Protein AF-A0A2N3DP82-F1 (afdb_monomer_lite)

Structure (mmCIF, N/CA/C/O backbone):
data_AF-A0A2N3DP82-F1
#
_entry.id   AF-A0A2N3DP82-F1
#
loop_
_atom_site.group_PDB
_atom_site.id
_atom_site.type_symbol
_atom_site.label_atom_id
_atom_site.label_alt_id
_atom_site.label_comp_id
_atom_site.label_asym_id
_atom_site.label_entity_id
_atom_site.label_seq_id
_atom_site.pdbx_PDB_in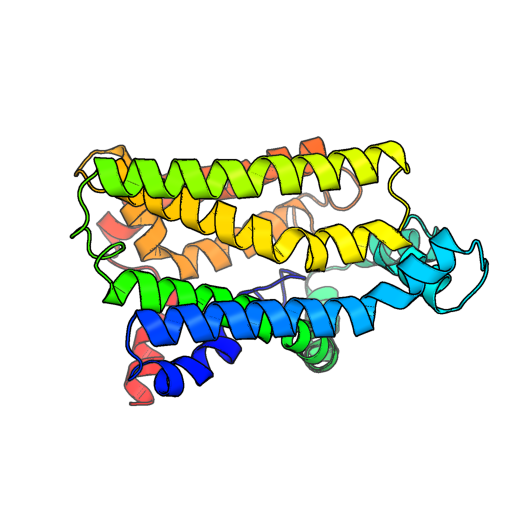s_code
_atom_site.Cartn_x
_atom_site.Cartn_y
_atom_site.Cartn_z
_atom_site.occupancy
_atom_site.B_iso_or_equiv
_atom_site.auth_seq_id
_atom_site.auth_comp_id
_atom_site.auth_asym_id
_atom_site.auth_atom_id
_atom_site.pdbx_PDB_model_num
ATOM 1 N N . ALA A 1 1 ? 9.040 -11.774 7.061 1.00 73.25 1 ALA A N 1
ATOM 2 C CA . ALA A 1 1 ? 8.485 -11.169 5.832 1.00 73.25 1 ALA A CA 1
ATOM 3 C C . ALA A 1 1 ? 9.582 -10.757 4.854 1.00 73.25 1 ALA A C 1
ATOM 5 O O . ALA A 1 1 ? 9.635 -11.351 3.791 1.00 73.25 1 ALA A O 1
ATOM 6 N N . THR A 1 2 ? 10.492 -9.847 5.220 1.00 78.00 2 THR A N 1
ATOM 7 C CA . THR A 1 2 ? 11.651 -9.375 4.423 1.00 78.00 2 THR A CA 1
ATOM 8 C C . THR A 1 2 ? 12.330 -10.397 3.501 1.00 78.00 2 THR A C 1
ATOM 10 O O . THR A 1 2 ? 12.577 -10.105 2.329 1.00 78.00 2 THR A O 1
ATOM 13 N N . LEU A 1 3 ? 12.643 -11.587 4.024 1.00 84.06 3 LEU A N 1
ATOM 14 C CA . LEU A 1 3 ? 13.358 -12.636 3.287 1.00 84.06 3 LEU A CA 1
ATOM 15 C C . LEU A 1 3 ? 12.465 -13.377 2.274 1.00 84.06 3 LEU A C 1
ATOM 17 O O . LEU A 1 3 ? 12.951 -13.914 1.286 1.00 84.06 3 LEU A O 1
ATOM 21 N N . LEU A 1 4 ? 11.149 -13.375 2.494 1.00 79.31 4 LEU A N 1
ATOM 22 C CA . LEU A 1 4 ? 10.174 -14.122 1.696 1.00 79.31 4 LEU A CA 1
ATOM 23 C C . LEU A 1 4 ? 9.454 -13.237 0.675 1.00 79.31 4 LEU A C 1
ATOM 25 O O . LEU A 1 4 ? 9.258 -13.664 -0.457 1.00 79.31 4 LEU A O 1
ATOM 29 N N . ALA A 1 5 ? 9.117 -11.997 1.028 1.00 75.75 5 ALA A N 1
ATOM 30 C CA . ALA A 1 5 ? 8.378 -11.071 0.175 1.00 75.75 5 ALA A CA 1
ATOM 31 C C . ALA A 1 5 ? 9.255 -9.885 -0.254 1.00 75.75 5 ALA A C 1
ATOM 33 O O . ALA A 1 5 ? 9.865 -9.214 0.584 1.00 75.75 5 ALA A O 1
ATOM 34 N N . SER A 1 6 ? 9.297 -9.613 -1.564 1.00 67.38 6 SER A N 1
ATOM 35 C CA . SER A 1 6 ? 10.084 -8.512 -2.138 1.00 67.38 6 SER A CA 1
ATOM 36 C C . SER A 1 6 ? 9.589 -7.143 -1.669 1.00 67.38 6 SER A C 1
ATOM 38 O O . SER A 1 6 ? 10.413 -6.306 -1.302 1.00 67.38 6 SER A O 1
ATOM 40 N N . ASN A 1 7 ? 8.266 -6.984 -1.563 1.00 68.38 7 ASN A N 1
ATOM 41 C CA . ASN A 1 7 ? 7.570 -5.722 -1.294 1.00 68.38 7 ASN A CA 1
ATOM 42 C C . ASN A 1 7 ? 7.022 -5.665 0.141 1.00 68.38 7 ASN A C 1
ATOM 44 O O . ASN A 1 7 ? 5.872 -5.304 0.369 1.00 68.38 7 ASN A O 1
ATOM 48 N N . ASP A 1 8 ? 7.825 -6.103 1.111 1.00 81.00 8 ASP A N 1
ATOM 49 C CA . ASP A 1 8 ? 7.411 -6.122 2.513 1.00 81.00 8 ASP A CA 1
ATOM 50 C C . ASP A 1 8 ? 7.184 -4.702 3.064 1.00 81.00 8 ASP A C 1
ATOM 52 O O . ASP A 1 8 ? 8.142 -3.974 3.334 1.00 81.00 8 ASP A O 1
ATOM 56 N N . VAL A 1 9 ? 5.919 -4.338 3.284 1.00 82.38 9 VAL A N 1
ATOM 57 C CA . VAL A 1 9 ? 5.517 -3.017 3.790 1.00 82.38 9 VAL A CA 1
ATOM 58 C C . VAL A 1 9 ? 5.763 -2.840 5.289 1.00 82.38 9 VAL A C 1
ATOM 60 O O . VAL A 1 9 ? 5.809 -1.704 5.757 1.00 82.38 9 VAL A O 1
ATOM 63 N N . LEU A 1 10 ? 5.982 -3.919 6.058 1.00 87.00 10 LEU A N 1
ATOM 64 C CA . LEU A 1 10 ? 6.188 -3.813 7.510 1.00 87.00 10 LEU A CA 1
ATOM 65 C C . LEU A 1 10 ? 7.390 -2.943 7.864 1.00 87.00 10 LEU A C 1
ATOM 67 O O . LEU A 1 10 ? 7.337 -2.204 8.840 1.00 87.00 10 LEU A O 1
ATOM 71 N N . ARG A 1 11 ? 8.462 -3.000 7.069 1.00 87.69 11 ARG A N 1
ATOM 72 C CA . ARG A 1 11 ? 9.644 -2.153 7.277 1.00 87.69 11 ARG A CA 1
ATOM 73 C C . ARG A 1 11 ? 9.325 -0.680 7.053 1.00 87.69 11 ARG A C 1
ATOM 75 O O . ARG A 1 11 ? 9.709 0.151 7.869 1.00 87.69 11 ARG A O 1
ATOM 82 N N . ALA A 1 12 ? 8.581 -0.371 5.994 1.00 87.75 12 ALA A N 1
ATOM 83 C CA . ALA A 1 12 ? 8.148 0.991 5.714 1.00 87.75 12 ALA A CA 1
ATOM 84 C C . ALA A 1 12 ? 7.254 1.529 6.842 1.00 87.75 12 ALA A C 1
ATOM 86 O O . ALA A 1 12 ? 7.463 2.641 7.322 1.00 87.75 12 ALA A O 1
ATOM 87 N N . TYR A 1 13 ? 6.320 0.708 7.331 1.00 89.44 13 TYR A N 1
ATOM 88 C CA . TYR A 1 13 ? 5.452 1.059 8.455 1.00 89.44 13 TYR A CA 1
ATOM 89 C C . TYR A 1 13 ? 6.201 1.172 9.779 1.00 89.44 13 TYR A C 1
ATOM 91 O O . TYR A 1 13 ? 5.862 2.038 10.574 1.00 89.44 13 TYR A O 1
ATOM 99 N N . ALA A 1 14 ? 7.215 0.342 10.026 1.00 88.81 14 ALA A N 1
ATOM 100 C CA . ALA A 1 14 ? 8.036 0.438 11.227 1.00 88.81 14 ALA A CA 1
ATOM 101 C C . ALA A 1 14 ? 8.828 1.752 11.250 1.00 88.81 14 ALA A C 1
ATOM 103 O O . ALA A 1 14 ? 8.804 2.450 12.258 1.00 88.81 14 ALA A O 1
ATOM 104 N N . ILE A 1 15 ? 9.460 2.123 10.130 1.00 88.88 15 ILE A N 1
ATOM 105 C CA . ILE A 1 15 ? 10.222 3.376 10.017 1.00 88.88 15 ILE A CA 1
ATOM 106 C C . ILE A 1 15 ? 9.285 4.585 10.117 1.00 88.88 15 ILE A C 1
ATOM 108 O O . ILE A 1 15 ? 9.537 5.489 10.908 1.00 88.88 15 ILE A O 1
ATOM 112 N N . ALA A 1 16 ? 8.170 4.582 9.381 1.00 89.75 16 ALA A N 1
ATOM 113 C CA . ALA A 1 16 ? 7.139 5.613 9.508 1.00 89.75 16 ALA A CA 1
ATOM 114 C C . ALA A 1 16 ? 6.581 5.677 10.948 1.00 89.75 16 ALA A C 1
ATOM 116 O O . ALA A 1 16 ? 6.357 6.751 11.501 1.00 89.75 16 ALA A O 1
ATOM 117 N N . GLY A 1 17 ? 6.446 4.516 11.592 1.00 87.88 17 GLY A N 1
ATOM 118 C CA . GLY A 1 17 ? 6.063 4.318 12.988 1.00 87.88 17 GLY A CA 1
ATOM 119 C C . GLY A 1 17 ? 6.888 5.127 13.992 1.00 87.88 17 GLY A C 1
ATOM 120 O O . GLY A 1 17 ? 6.348 5.603 14.990 1.00 87.88 17 GLY A O 1
ATOM 121 N N . LEU A 1 18 ? 8.174 5.346 13.712 1.00 90.88 18 LEU A N 1
ATOM 122 C CA . LEU A 1 18 ? 9.068 6.112 14.586 1.00 90.88 18 LEU A CA 1
ATOM 123 C C . LEU A 1 18 ? 8.696 7.600 14.660 1.00 90.88 18 LEU A C 1
ATOM 125 O O . LEU A 1 18 ? 9.022 8.258 15.643 1.00 90.88 18 LEU A O 1
ATOM 129 N N . ALA A 1 19 ? 7.981 8.131 13.664 1.00 91.06 19 ALA A N 1
ATOM 130 C CA . ALA A 1 19 ? 7.544 9.526 13.651 1.00 91.06 19 ALA A CA 1
ATOM 131 C C . ALA A 1 19 ? 6.217 9.759 14.399 1.00 91.06 19 ALA A C 1
ATOM 133 O O . ALA A 1 19 ? 5.841 10.907 14.637 1.00 91.06 19 ALA A O 1
ATOM 134 N N . LEU A 1 20 ? 5.495 8.703 14.798 1.00 91.56 20 LEU A N 1
ATOM 135 C CA . LEU A 1 20 ? 4.186 8.821 15.458 1.00 91.56 20 LEU A CA 1
ATOM 136 C C . LEU A 1 20 ? 4.213 9.675 16.736 1.00 91.56 20 LEU A C 1
ATOM 138 O O . LEU A 1 20 ? 3.284 10.468 16.899 1.00 91.56 20 LEU A O 1
ATOM 142 N N . PRO A 1 21 ? 5.227 9.587 17.625 1.00 93.69 21 PRO A N 1
ATOM 143 C CA . PRO A 1 21 ? 5.295 10.440 18.812 1.00 93.69 21 PRO A CA 1
ATOM 144 C C . PRO A 1 21 ? 5.285 11.938 18.483 1.00 93.69 21 PRO A C 1
ATOM 146 O O . PRO A 1 21 ? 4.636 12.712 19.182 1.00 93.69 21 PRO A O 1
ATOM 149 N N . LEU A 1 22 ? 5.915 12.338 17.372 1.00 94.75 22 LEU A N 1
ATOM 150 C CA . LEU A 1 22 ? 5.950 13.730 16.906 1.00 94.75 22 LEU A CA 1
ATOM 151 C C . LEU A 1 22 ? 4.570 14.212 16.433 1.00 94.75 22 LEU A C 1
ATOM 153 O O . LEU A 1 22 ? 4.233 15.388 16.544 1.00 94.75 22 LEU A O 1
ATOM 157 N N . LEU A 1 23 ? 3.749 13.292 15.923 1.00 95.88 23 LEU A N 1
ATOM 158 C CA . LEU A 1 23 ? 2.400 13.572 15.429 1.00 95.88 23 LEU A CA 1
ATOM 159 C C . LEU A 1 23 ? 1.331 13.436 16.524 1.00 95.88 23 LEU A C 1
ATOM 161 O O . LEU A 1 23 ? 0.237 13.993 16.408 1.00 95.88 23 LEU A O 1
ATOM 165 N N . ALA A 1 24 ? 1.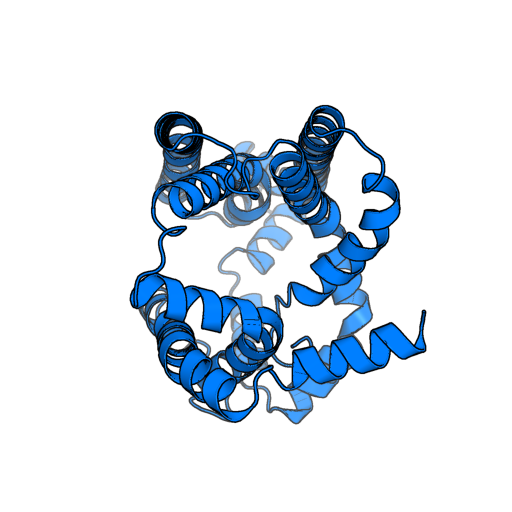623 12.704 17.600 1.00 94.25 24 ALA A N 1
ATOM 166 C CA . ALA A 1 24 ? 0.652 12.320 18.619 1.00 94.25 24 ALA A CA 1
ATOM 167 C C . ALA A 1 24 ? 0.025 13.515 19.353 1.00 94.25 24 ALA A C 1
ATOM 169 O O . ALA A 1 24 ? -1.133 13.421 19.761 1.00 94.25 24 ALA A O 1
ATOM 170 N N . GLY A 1 25 ? 0.725 14.647 19.475 1.00 95.62 25 GLY A N 1
ATOM 171 C CA . GLY A 1 25 ? 0.203 15.874 20.093 1.00 95.62 25 GLY A CA 1
ATOM 172 C C . GLY A 1 25 ? -0.711 16.713 19.190 1.00 95.62 25 GLY A C 1
ATOM 173 O O . GLY A 1 25 ? -1.466 17.550 19.677 1.00 95.62 25 GLY A O 1
ATOM 174 N N . LEU A 1 26 ? -0.701 16.482 17.874 1.00 97.69 26 LEU A N 1
ATOM 175 C CA . LEU A 1 26 ? -1.355 17.366 16.906 1.00 97.69 26 LEU A CA 1
ATOM 176 C C . LEU A 1 26 ? -2.885 17.236 16.906 1.00 97.69 26 LEU A C 1
ATOM 178 O O . LEU A 1 26 ? -3.442 16.160 17.136 1.00 97.69 26 LEU A O 1
ATOM 182 N N . SER A 1 27 ? -3.590 18.329 16.606 1.00 98.31 27 SER A N 1
ATOM 183 C CA . SER A 1 27 ? -5.049 18.311 16.435 1.00 98.31 27 SER A CA 1
ATOM 184 C C . SER A 1 27 ? -5.466 17.527 15.182 1.00 98.31 27 SER A C 1
ATOM 186 O O . SER A 1 27 ? -4.670 17.323 14.266 1.00 98.31 27 SER A O 1
ATOM 188 N N . ALA A 1 28 ? -6.738 17.122 15.094 1.00 97.81 28 ALA A N 1
ATOM 189 C CA . ALA A 1 28 ? -7.250 16.410 13.918 1.00 97.81 28 ALA A CA 1
ATOM 190 C C . ALA A 1 28 ? -7.037 17.193 12.606 1.00 97.81 28 ALA A C 1
ATOM 192 O O . ALA A 1 28 ? -6.645 16.612 11.598 1.00 97.81 28 ALA A O 1
ATOM 193 N N . ARG A 1 29 ? -7.240 18.520 12.625 1.00 97.94 29 ARG A N 1
ATOM 194 C CA . ARG A 1 29 ? -7.021 19.388 11.453 1.00 97.94 29 ARG A CA 1
ATOM 195 C C . ARG A 1 29 ? -5.542 19.475 11.080 1.00 97.94 29 ARG A C 1
ATOM 197 O O . ARG A 1 29 ? -5.218 19.392 9.902 1.00 97.94 29 ARG A O 1
ATOM 204 N N . ALA A 1 30 ? -4.661 19.595 12.075 1.00 98.25 30 ALA A N 1
ATOM 205 C CA . ALA A 1 30 ? -3.219 19.619 11.850 1.00 98.25 30 ALA A CA 1
ATOM 206 C C . ALA A 1 30 ? -2.722 18.298 11.242 1.00 98.25 30 ALA A C 1
ATOM 208 O O . ALA A 1 30 ? -1.941 18.319 10.301 1.00 98.25 30 ALA A O 1
ATOM 209 N N . LEU A 1 31 ? -3.232 17.153 11.704 1.00 98.50 31 LEU A N 1
ATOM 210 C CA . LEU A 1 31 ? -2.889 15.838 11.149 1.00 98.50 31 LEU A CA 1
ATOM 211 C C . LEU A 1 31 ? -3.337 15.666 9.693 1.00 98.50 31 LEU A C 1
ATOM 213 O O . LEU A 1 31 ? -2.592 15.114 8.889 1.00 98.50 31 LEU A O 1
ATOM 217 N N . VAL A 1 32 ? -4.517 16.180 9.332 1.00 98.19 32 VAL A N 1
ATOM 218 C CA . VAL A 1 32 ? -4.964 16.208 7.929 1.00 98.19 32 VAL A CA 1
ATOM 219 C C . VAL A 1 32 ? -4.063 17.116 7.088 1.00 98.19 32 VAL A C 1
ATOM 221 O O . VAL A 1 32 ? -3.675 16.728 5.991 1.00 98.19 32 VAL A O 1
ATOM 224 N N . ALA A 1 33 ? -3.678 18.290 7.597 1.00 98.31 33 ALA A N 1
ATOM 225 C CA . ALA A 1 33 ? -2.751 19.180 6.898 1.00 98.31 33 ALA A CA 1
ATOM 226 C C . ALA A 1 33 ? -1.369 18.532 6.697 1.00 98.31 33 ALA A C 1
ATOM 228 O O . ALA A 1 33 ? -0.815 18.607 5.604 1.00 98.31 33 ALA A O 1
ATOM 229 N N . VAL A 1 34 ? -0.849 17.831 7.712 1.00 98.31 34 VAL A N 1
ATOM 230 C CA . VAL A 1 34 ? 0.389 17.043 7.610 1.00 98.31 34 VAL A CA 1
ATOM 231 C C . VAL A 1 34 ? 0.252 15.944 6.559 1.00 98.31 34 VAL A C 1
ATOM 233 O O . VAL A 1 34 ? 1.145 15.791 5.732 1.00 98.31 34 VAL A O 1
ATOM 236 N N . ALA A 1 35 ? -0.868 15.216 6.538 1.00 98.38 35 ALA A N 1
ATOM 237 C CA . ALA A 1 35 ? -1.112 14.187 5.532 1.00 98.38 35 ALA A CA 1
ATOM 238 C C . ALA A 1 35 ? -1.105 14.753 4.104 1.00 98.38 35 ALA A C 1
ATOM 240 O O . ALA A 1 35 ? -0.466 14.183 3.224 1.00 98.38 35 ALA A O 1
ATOM 241 N N . LEU A 1 36 ? -1.760 15.898 3.883 1.00 98.31 36 LEU A N 1
ATOM 242 C CA . LEU A 1 36 ? -1.749 16.588 2.590 1.00 98.31 36 LEU A CA 1
ATOM 243 C C . LEU A 1 36 ? -0.346 17.081 2.219 1.00 98.31 36 LEU A C 1
ATOM 245 O O . LEU A 1 36 ? 0.080 16.889 1.087 1.00 98.31 36 LEU A O 1
ATOM 249 N N . GLY A 1 37 ? 0.394 17.660 3.168 1.00 98.38 37 GLY A N 1
ATOM 250 C CA . GLY A 1 37 ? 1.773 18.096 2.945 1.00 98.38 37 GLY A CA 1
ATOM 251 C C . GLY A 1 37 ? 2.694 16.938 2.559 1.00 98.38 37 GLY A C 1
ATOM 252 O O . GLY A 1 37 ? 3.429 17.034 1.581 1.00 98.38 37 GLY A O 1
ATOM 253 N N . LEU A 1 38 ? 2.610 15.814 3.271 1.00 98.00 38 LEU A N 1
ATOM 254 C CA . LEU A 1 38 ? 3.387 14.607 2.979 1.00 98.00 38 LEU A CA 1
ATOM 255 C C . LEU A 1 38 ? 2.998 13.961 1.646 1.00 98.00 38 LEU A C 1
ATOM 257 O O . LEU A 1 38 ? 3.871 13.471 0.934 1.00 98.00 38 LEU A O 1
ATOM 261 N N . LEU A 1 39 ? 1.713 13.991 1.283 1.00 98.25 39 LEU A N 1
ATOM 262 C CA . LEU A 1 39 ? 1.254 13.563 -0.036 1.00 98.25 39 LEU A CA 1
ATOM 263 C C . LEU A 1 39 ? 1.836 14.459 -1.139 1.00 98.25 39 LEU A C 1
ATOM 265 O O . LEU A 1 39 ? 2.324 13.947 -2.141 1.00 98.25 39 LEU A O 1
ATOM 269 N N . THR A 1 40 ? 1.861 15.779 -0.947 1.00 98.19 40 THR A N 1
ATOM 270 C CA . THR A 1 40 ? 2.512 16.709 -1.882 1.00 98.19 40 THR A CA 1
ATOM 271 C C . THR A 1 40 ? 4.011 16.440 -1.995 1.00 98.19 40 THR A C 1
ATOM 273 O O . THR A 1 40 ? 4.548 16.431 -3.099 1.00 98.19 40 THR A O 1
ATOM 276 N N . VAL A 1 41 ? 4.691 16.161 -0.879 1.00 97.62 41 VAL A N 1
ATOM 277 C CA . VAL A 1 41 ? 6.108 15.763 -0.883 1.00 97.62 41 VAL A CA 1
ATOM 278 C C . VAL A 1 41 ? 6.307 14.452 -1.646 1.00 97.62 41 VAL A C 1
ATOM 280 O O . VAL A 1 41 ? 7.224 14.368 -2.457 1.00 97.62 41 VAL A O 1
ATOM 283 N N . HIS A 1 42 ? 5.440 13.451 -1.447 1.00 96.62 42 HIS A N 1
ATOM 284 C CA . HIS A 1 42 ? 5.472 12.196 -2.208 1.00 96.62 42 HIS A CA 1
ATOM 285 C C . HIS A 1 42 ? 5.357 12.445 -3.712 1.00 96.62 42 HIS A C 1
ATOM 287 O O . HIS A 1 42 ? 6.151 11.917 -4.485 1.00 96.62 42 HIS A O 1
ATOM 293 N N . LEU A 1 43 ? 4.405 13.287 -4.120 1.00 96.94 43 LEU A N 1
ATOM 294 C CA . LEU A 1 43 ? 4.226 13.667 -5.519 1.00 96.94 43 LEU A CA 1
ATOM 295 C C . LEU A 1 43 ? 5.466 14.367 -6.076 1.00 96.94 43 LEU A C 1
ATOM 297 O O . LEU A 1 43 ? 5.949 13.984 -7.135 1.00 96.94 43 LEU A O 1
ATOM 301 N N . ALA A 1 44 ? 6.005 15.356 -5.363 1.00 96.75 44 ALA A N 1
ATOM 302 C CA . ALA A 1 44 ? 7.176 16.103 -5.808 1.00 96.75 44 ALA A CA 1
ATOM 303 C C . ALA A 1 44 ? 8.410 15.199 -5.952 1.00 96.75 44 ALA A C 1
ATOM 305 O O . ALA A 1 44 ? 9.054 15.199 -6.997 1.00 96.75 44 ALA A O 1
ATOM 306 N N . LEU A 1 45 ? 8.713 14.383 -4.939 1.00 95.00 45 LEU A N 1
ATOM 307 C CA . LEU A 1 45 ? 9.843 13.451 -4.983 1.00 95.00 45 LEU A CA 1
ATOM 308 C C . LEU A 1 45 ? 9.650 12.378 -6.058 1.00 95.00 45 LEU A C 1
ATOM 310 O O . LEU A 1 45 ? 10.586 12.072 -6.793 1.00 95.00 45 LEU A O 1
ATOM 314 N N . GLY A 1 46 ? 8.438 11.835 -6.178 1.00 94.12 46 GLY A N 1
ATOM 315 C CA . GLY A 1 46 ? 8.098 10.838 -7.186 1.00 94.12 46 GLY A CA 1
ATOM 316 C C . GLY A 1 46 ? 8.207 11.379 -8.611 1.00 94.12 46 GLY A C 1
ATOM 317 O O . GLY A 1 46 ? 8.743 10.694 -9.477 1.00 94.12 46 GLY A O 1
ATOM 318 N N . LEU A 1 47 ? 7.764 12.615 -8.856 1.00 94.69 47 LEU A N 1
ATOM 319 C CA . LEU A 1 47 ? 7.908 13.282 -10.152 1.00 94.69 47 LEU A CA 1
ATOM 320 C C . LEU A 1 47 ? 9.366 13.628 -10.459 1.00 94.69 47 LEU A C 1
ATOM 322 O O . LEU A 1 47 ? 9.784 13.481 -11.599 1.00 94.69 47 LEU A O 1
ATOM 326 N N . THR A 1 48 ? 10.169 14.015 -9.470 1.00 93.50 48 THR A N 1
ATOM 327 C CA . THR A 1 48 ? 11.613 14.204 -9.680 1.00 93.50 48 THR A CA 1
ATOM 328 C C . THR A 1 48 ? 12.308 12.882 -10.015 1.00 93.50 48 THR A C 1
ATOM 330 O O . THR A 1 48 ? 13.169 12.843 -10.887 1.00 93.50 48 THR A O 1
ATOM 333 N N . ALA A 1 49 ? 11.927 11.786 -9.352 1.00 91.94 49 ALA A N 1
ATOM 334 C CA . ALA A 1 49 ? 12.555 10.480 -9.545 1.00 91.94 49 ALA A CA 1
ATOM 335 C C . ALA A 1 49 ? 12.106 9.765 -10.830 1.00 91.94 49 ALA A C 1
ATOM 337 O O . ALA A 1 49 ? 12.904 9.074 -11.457 1.00 91.94 49 ALA A O 1
ATOM 338 N N . LEU A 1 50 ? 10.833 9.899 -11.213 1.00 92.94 50 LEU A N 1
ATOM 339 C CA . LEU A 1 50 ? 10.219 9.136 -12.308 1.00 92.94 50 LEU A CA 1
ATOM 340 C C . LEU A 1 50 ? 9.698 10.018 -13.455 1.00 92.94 50 LEU A C 1
ATOM 342 O O . LEU A 1 50 ? 9.183 9.498 -14.441 1.00 92.94 50 LEU A O 1
ATOM 346 N N . GLY A 1 51 ? 9.818 11.343 -13.364 1.00 94.06 51 GLY A N 1
ATOM 347 C CA . GLY A 1 51 ? 9.312 12.271 -14.378 1.00 94.06 51 GLY A CA 1
ATOM 348 C C . GLY A 1 51 ? 10.190 12.375 -15.621 1.00 94.06 51 GLY A C 1
ATOM 349 O O . GLY A 1 51 ? 9.660 12.594 -16.704 1.00 94.06 51 GLY A O 1
ATOM 350 N N . THR A 1 52 ? 11.506 12.168 -15.513 1.00 96.00 52 THR A N 1
ATOM 351 C CA . THR A 1 52 ? 12.409 12.263 -16.675 1.00 96.00 52 THR A CA 1
ATOM 352 C C . THR A 1 52 ? 12.050 11.270 -17.790 1.00 96.00 52 THR A C 1
ATOM 354 O O . THR A 1 52 ? 11.849 11.726 -18.914 1.00 96.00 52 THR A O 1
ATOM 357 N N . PRO A 1 53 ? 11.838 9.960 -17.519 1.00 95.69 53 PRO A N 1
ATOM 358 C CA . PRO A 1 53 ? 11.353 9.032 -18.543 1.00 95.69 53 PRO A CA 1
ATOM 359 C C . PRO A 1 53 ? 10.018 9.462 -19.168 1.00 95.69 53 PRO A C 1
ATOM 361 O O . PRO A 1 53 ? 9.817 9.296 -20.368 1.00 95.69 53 PRO A O 1
ATOM 364 N N . LEU A 1 54 ? 9.105 10.029 -18.367 1.00 94.88 54 LEU A N 1
ATOM 365 C CA . LEU A 1 54 ? 7.808 10.515 -18.844 1.00 94.88 54 LEU A CA 1
ATOM 366 C C . LEU A 1 54 ? 7.979 11.658 -19.855 1.00 94.88 54 LEU A C 1
ATOM 368 O O . LEU A 1 54 ? 7.339 11.650 -20.905 1.00 94.88 54 LEU A O 1
ATOM 372 N N . VAL A 1 55 ? 8.840 12.630 -19.543 1.00 96.19 55 VAL A N 1
ATOM 373 C CA . VAL A 1 55 ? 9.134 13.763 -20.429 1.00 96.19 55 VAL A CA 1
ATOM 374 C C . VAL A 1 55 ? 9.805 13.273 -21.706 1.00 96.19 55 VAL A C 1
ATOM 376 O O . VAL A 1 55 ? 9.297 13.570 -22.787 1.00 96.19 55 VAL A O 1
ATOM 379 N N . ASP A 1 56 ? 10.873 12.477 -21.588 1.00 96.94 56 ASP A N 1
ATOM 380 C CA . ASP A 1 56 ? 11.629 11.935 -22.725 1.00 96.94 56 ASP A CA 1
ATOM 381 C C . ASP A 1 56 ? 10.724 11.166 -23.697 1.00 96.94 56 ASP A C 1
ATOM 383 O O . ASP A 1 56 ? 10.809 11.353 -24.914 1.00 96.94 56 ASP A O 1
ATOM 387 N N . PHE A 1 57 ? 9.798 10.360 -23.167 1.00 95.75 57 PHE A N 1
ATOM 388 C CA . PHE A 1 57 ? 8.807 9.634 -23.962 1.00 95.75 57 PHE 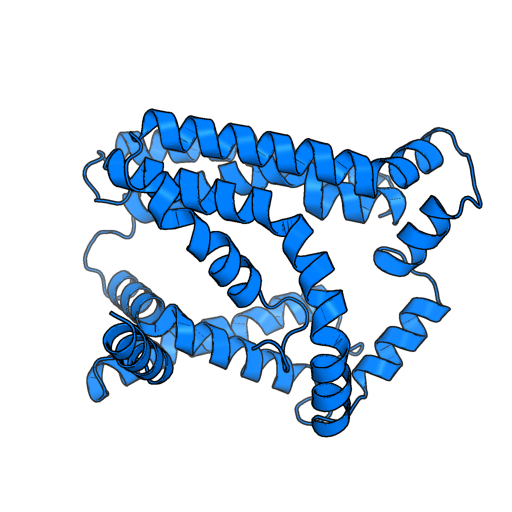A CA 1
ATOM 389 C C . PHE A 1 57 ? 7.929 10.578 -24.796 1.00 95.75 57 PHE A C 1
ATOM 391 O O . PHE A 1 57 ? 7.717 10.345 -25.987 1.00 95.75 57 PHE A O 1
ATOM 398 N N . TYR A 1 58 ? 7.434 11.665 -24.200 1.00 95.06 58 TYR A N 1
ATOM 399 C CA . TYR A 1 58 ? 6.533 12.596 -24.880 1.00 95.06 58 TYR A CA 1
ATOM 400 C C . TYR A 1 58 ? 7.231 13.516 -25.881 1.00 95.06 58 TYR A C 1
ATOM 402 O O . TYR A 1 58 ? 6.663 13.805 -26.937 1.00 95.06 58 TYR A O 1
ATOM 410 N N . VAL A 1 59 ? 8.462 13.944 -25.591 1.00 97.06 59 VAL A N 1
ATOM 411 C CA . VAL A 1 59 ? 9.270 14.732 -26.538 1.00 97.06 59 VAL A CA 1
ATOM 412 C C . VAL A 1 59 ? 9.967 13.857 -27.585 1.00 97.06 59 VAL A C 1
ATOM 414 O O . VAL A 1 59 ? 10.660 14.383 -28.452 1.00 97.06 59 VAL A O 1
ATOM 417 N N . LYS A 1 60 ? 9.751 12.533 -27.543 1.00 96.00 60 LYS A N 1
ATOM 418 C CA . LYS A 1 60 ? 10.329 11.540 -28.461 1.00 96.00 60 LYS A CA 1
ATOM 419 C C . LYS A 1 60 ? 11.863 11.527 -28.436 1.00 96.00 60 LYS A C 1
ATOM 421 O O . LYS A 1 60 ? 12.505 11.290 -29.459 1.00 96.00 60 LYS A O 1
ATOM 426 N N . HIS A 1 61 ? 12.451 11.782 -27.269 1.00 96.00 61 HIS A N 1
ATOM 427 C CA . HIS A 1 61 ? 13.892 11.725 -27.054 1.00 96.00 61 HIS A CA 1
ATOM 428 C C . HIS A 1 61 ? 14.292 10.291 -26.701 1.00 96.00 61 HIS A C 1
ATOM 430 O O . HIS A 1 61 ? 14.387 9.909 -25.540 1.00 96.00 61 HIS A O 1
ATOM 436 N N . TRP A 1 62 ? 14.438 9.459 -27.730 1.00 93.94 62 TRP A N 1
ATOM 437 C CA . TRP A 1 62 ? 14.676 8.026 -27.573 1.00 93.94 62 TRP A CA 1
ATOM 438 C C . TRP A 1 62 ? 16.126 7.702 -27.205 1.00 93.94 62 TRP A C 1
ATOM 440 O O . TRP A 1 62 ? 17.049 8.421 -27.576 1.00 93.94 62 TRP A O 1
ATOM 450 N N . GLY A 1 63 ? 16.325 6.566 -26.531 1.00 92.06 63 GLY A N 1
ATOM 451 C CA . GLY A 1 63 ? 17.657 6.040 -26.216 1.00 92.06 63 GLY A CA 1
ATOM 452 C C . GLY A 1 63 ? 18.335 6.678 -25.003 1.00 92.06 63 GLY A C 1
ATOM 453 O O . GLY A 1 63 ? 19.497 6.378 -24.747 1.00 92.06 63 GLY A O 1
ATOM 454 N N . THR A 1 64 ? 17.633 7.522 -24.242 1.00 96.69 64 THR A N 1
ATOM 455 C CA . THR A 1 64 ? 18.164 8.080 -22.995 1.00 96.69 64 THR A CA 1
ATOM 456 C C . THR A 1 64 ? 18.307 7.007 -21.919 1.00 96.69 64 THR A C 1
ATOM 458 O O . THR A 1 64 ? 17.524 6.052 -21.850 1.00 96.69 64 THR A O 1
ATOM 461 N N . ASP A 1 65 ? 19.269 7.200 -21.015 1.00 96.06 65 ASP A N 1
ATOM 462 C CA . ASP A 1 65 ? 19.454 6.326 -19.852 1.00 96.06 65 ASP A CA 1
ATOM 463 C C . ASP A 1 65 ? 18.186 6.234 -18.993 1.00 96.06 65 ASP A C 1
ATOM 465 O O . ASP A 1 65 ? 17.882 5.178 -18.441 1.00 96.06 65 ASP A O 1
ATOM 469 N N . ALA A 1 66 ? 17.406 7.318 -18.917 1.00 95.56 66 ALA A N 1
ATOM 470 C CA . ALA A 1 66 ? 16.148 7.363 -18.181 1.00 95.56 66 ALA A CA 1
ATOM 471 C C . ALA A 1 66 ? 15.086 6.431 -18.793 1.00 95.56 66 ALA A C 1
ATOM 473 O O . ALA A 1 66 ? 14.447 5.665 -18.067 1.00 95.56 66 ALA A O 1
ATOM 474 N N . LEU A 1 67 ? 14.920 6.445 -20.120 1.00 95.88 67 LEU A N 1
ATOM 475 C CA . LEU A 1 67 ? 14.004 5.534 -20.810 1.00 95.88 67 LEU A CA 1
ATOM 476 C C . LEU A 1 67 ? 14.465 4.077 -20.715 1.00 95.88 67 LEU A C 1
ATOM 478 O O . LEU A 1 67 ? 13.647 3.202 -20.435 1.00 95.88 67 LEU A O 1
ATOM 482 N N . LEU A 1 68 ? 15.765 3.813 -20.884 1.00 95.50 68 LEU A N 1
ATOM 483 C CA . LEU A 1 68 ? 16.332 2.468 -20.731 1.00 95.50 68 LEU A CA 1
ATOM 484 C C . LEU A 1 68 ? 16.154 1.938 -19.305 1.00 95.50 68 LEU A C 1
ATOM 486 O O . LEU A 1 68 ? 15.816 0.771 -19.105 1.00 95.50 68 LEU A O 1
ATOM 490 N N . TRP A 1 69 ? 16.351 2.792 -18.300 1.00 95.50 69 TRP A N 1
ATOM 491 C CA . TRP A 1 69 ? 16.090 2.445 -16.909 1.00 95.50 69 TRP A CA 1
ATOM 492 C C . TRP A 1 69 ? 14.610 2.117 -16.684 1.00 95.50 69 TRP A C 1
ATOM 494 O O . TRP A 1 69 ? 14.305 1.079 -16.095 1.00 95.50 69 TRP A O 1
ATOM 504 N N . ALA A 1 70 ? 13.690 2.942 -17.195 1.00 96.00 70 ALA A N 1
ATOM 505 C CA . ALA A 1 70 ? 12.256 2.693 -17.070 1.00 96.00 70 ALA A CA 1
ATOM 506 C C . ALA A 1 70 ? 11.858 1.365 -17.728 1.00 96.00 70 ALA A C 1
ATOM 508 O O . ALA A 1 70 ? 11.130 0.582 -17.118 1.00 96.00 70 ALA A O 1
ATOM 509 N N . GLU A 1 71 ? 12.386 1.071 -18.919 1.00 95.44 71 GLU A N 1
ATOM 510 C CA . GLU A 1 71 ? 12.125 -0.177 -19.643 1.00 95.44 71 GLU A CA 1
ATOM 511 C C . GLU A 1 71 ? 12.599 -1.414 -18.866 1.00 95.44 71 GLU A C 1
ATOM 513 O O . GLU A 1 71 ? 11.876 -2.407 -18.790 1.00 95.44 71 GLU A O 1
ATOM 518 N N . ARG A 1 72 ? 13.757 -1.338 -18.198 1.00 95.50 72 ARG A N 1
ATOM 519 C CA . ARG A 1 72 ? 14.271 -2.422 -17.341 1.00 95.50 72 ARG A CA 1
ATOM 520 C C . ARG A 1 72 ? 13.454 -2.633 -16.063 1.00 95.50 72 ARG A C 1
ATOM 522 O O . ARG A 1 72 ? 13.412 -3.750 -15.558 1.00 95.50 72 ARG A O 1
ATOM 529 N N . GLN A 1 73 ? 12.851 -1.580 -15.507 1.00 92.75 73 GLN A N 1
ATOM 530 C CA . GLN A 1 73 ? 12.123 -1.652 -14.229 1.00 92.75 73 GLN A CA 1
ATOM 531 C C . GLN A 1 73 ? 10.630 -1.956 -14.390 1.00 92.75 73 GLN A C 1
ATOM 533 O O . GLN A 1 73 ? 10.055 -2.697 -13.594 1.00 92.75 73 GLN A O 1
ATOM 538 N N . PHE A 1 74 ? 9.991 -1.366 -15.400 1.00 94.50 74 PHE A N 1
ATOM 539 C CA . PHE A 1 74 ? 8.535 -1.387 -15.578 1.00 94.50 74 PHE A CA 1
ATOM 540 C C . PHE A 1 74 ? 8.096 -1.906 -16.951 1.00 94.50 74 PHE A C 1
ATOM 542 O O . PHE A 1 74 ? 6.894 -2.043 -17.195 1.00 94.50 74 PHE A O 1
ATOM 549 N N . GLY A 1 75 ? 9.049 -2.147 -17.851 1.00 93.38 75 GLY A N 1
ATOM 550 C CA . GLY A 1 75 ? 8.807 -2.514 -19.238 1.00 93.38 75 GLY A CA 1
ATOM 551 C C . GLY A 1 75 ? 8.925 -4.003 -19.514 1.00 93.38 75 GLY A C 1
ATOM 552 O O . GLY A 1 75 ? 8.597 -4.853 -18.683 1.00 93.38 75 GLY A O 1
ATOM 553 N N . ARG A 1 76 ? 9.335 -4.308 -20.744 1.00 92.75 76 ARG A N 1
ATOM 554 C CA . ARG A 1 76 ? 9.451 -5.660 -21.298 1.00 92.75 76 ARG A CA 1
ATOM 555 C C . ARG A 1 76 ? 10.871 -5.938 -21.797 1.00 92.75 76 ARG A C 1
ATOM 557 O O . ARG A 1 76 ? 11.033 -6.747 -22.708 1.00 92.75 76 ARG A O 1
ATOM 564 N N . ASP A 1 77 ? 11.879 -5.279 -21.217 1.00 94.56 77 ASP A N 1
ATOM 565 C CA . ASP A 1 77 ? 13.287 -5.521 -21.542 1.00 94.56 77 ASP A CA 1
ATOM 566 C C . ASP A 1 77 ? 13.612 -7.029 -21.428 1.00 94.56 77 ASP A C 1
ATOM 568 O O . ASP A 1 77 ? 13.449 -7.607 -20.346 1.00 94.56 77 ASP A O 1
ATOM 572 N N . PRO A 1 78 ? 14.041 -7.698 -22.520 1.00 94.31 78 PRO A N 1
ATOM 573 C CA . PRO A 1 78 ? 14.220 -9.148 -22.521 1.00 94.31 78 PRO A CA 1
ATOM 574 C C . PRO A 1 78 ? 15.270 -9.636 -21.521 1.00 94.31 78 PRO A C 1
ATOM 576 O O . PRO A 1 78 ? 15.085 -10.686 -20.909 1.00 94.31 78 PRO A O 1
ATOM 579 N N . ALA A 1 79 ? 16.353 -8.876 -21.333 1.00 95.31 79 ALA A N 1
ATOM 580 C CA . ALA A 1 79 ? 17.429 -9.246 -20.421 1.00 95.31 79 ALA A CA 1
ATOM 581 C C . ALA A 1 79 ? 16.986 -9.116 -18.958 1.00 95.31 79 ALA A C 1
ATOM 583 O O . ALA A 1 79 ? 17.217 -10.025 -18.161 1.00 95.31 79 ALA A O 1
ATOM 584 N N . ALA A 1 80 ? 16.289 -8.030 -18.610 1.00 94.75 80 ALA A N 1
ATOM 585 C CA . ALA A 1 80 ? 15.703 -7.847 -17.288 1.00 94.75 80 ALA A CA 1
ATOM 586 C C . ALA A 1 80 ? 14.657 -8.928 -16.984 1.00 94.75 80 ALA A C 1
ATOM 588 O O . ALA A 1 80 ? 14.645 -9.483 -15.885 1.00 94.75 80 ALA A O 1
ATOM 589 N N . LEU A 1 81 ? 13.809 -9.274 -17.958 1.00 93.88 81 LEU A N 1
ATOM 590 C CA . LEU A 1 81 ? 12.818 -10.334 -17.795 1.00 93.88 81 LEU A CA 1
ATOM 591 C C . LEU A 1 81 ? 13.478 -11.703 -17.591 1.00 93.88 81 LEU A C 1
ATOM 593 O O . LEU A 1 81 ? 13.092 -12.424 -16.673 1.00 93.88 81 LEU A O 1
ATOM 597 N N . ALA A 1 82 ? 14.483 -12.047 -18.401 1.00 95.06 82 ALA A N 1
ATOM 598 C CA . ALA A 1 82 ? 15.236 -13.290 -18.252 1.00 95.06 82 ALA A CA 1
ATOM 599 C C . ALA A 1 82 ? 15.893 -13.383 -16.867 1.00 95.06 82 ALA A C 1
ATOM 601 O O . ALA A 1 82 ? 15.695 -14.373 -16.164 1.00 95.06 82 ALA A O 1
ATOM 602 N N . ALA A 1 83 ? 16.564 -12.314 -16.426 1.00 93.75 83 ALA A N 1
ATOM 603 C CA . ALA A 1 83 ? 17.179 -12.252 -15.104 1.00 93.75 83 ALA A CA 1
ATOM 604 C C . ALA A 1 83 ? 16.149 -12.408 -13.971 1.00 93.75 83 ALA A C 1
ATOM 606 O O . ALA A 1 83 ? 16.397 -13.120 -13.000 1.00 93.75 83 ALA A O 1
ATOM 607 N N . LEU A 1 84 ? 14.967 -11.787 -14.083 1.00 91.81 84 LEU A N 1
ATOM 608 C CA . LEU A 1 84 ? 13.893 -11.941 -13.096 1.00 91.81 84 LEU A CA 1
ATOM 609 C C . LEU A 1 84 ? 13.339 -13.369 -13.056 1.00 91.81 84 LEU A C 1
ATOM 611 O O . LEU A 1 84 ? 13.048 -13.867 -11.968 1.00 91.81 84 LEU A O 1
ATOM 615 N N . LEU A 1 85 ? 13.192 -14.026 -14.210 1.00 93.25 85 LEU A N 1
ATOM 616 C CA . LEU A 1 85 ? 12.747 -15.419 -14.307 1.00 93.25 85 LEU A CA 1
ATOM 617 C C . LEU A 1 85 ? 13.773 -16.385 -13.710 1.00 93.25 85 LEU A C 1
ATOM 619 O O . LEU A 1 85 ? 13.392 -17.273 -12.950 1.00 93.25 85 LEU A O 1
ATOM 623 N N . GLU A 1 86 ? 15.064 -16.181 -13.973 1.00 92.88 86 GLU A N 1
ATOM 624 C CA . GLU A 1 86 ? 16.144 -16.941 -13.333 1.00 92.88 86 GLU A CA 1
ATOM 625 C C . GLU A 1 86 ? 16.166 -16.718 -11.820 1.00 92.88 86 GLU A C 1
ATOM 627 O O . GLU A 1 86 ? 16.184 -17.679 -11.055 1.00 92.88 86 GLU A O 1
ATOM 632 N N . GLN A 1 87 ? 16.039 -15.468 -11.368 1.00 90.50 87 GLN A N 1
ATOM 633 C CA . GLN A 1 87 ? 15.918 -15.144 -9.944 1.00 90.50 87 GLN A CA 1
ATOM 634 C C . GLN A 1 87 ? 14.674 -15.793 -9.305 1.00 90.50 87 GLN A C 1
ATOM 636 O O . GLN A 1 87 ? 14.640 -16.083 -8.109 1.00 90.50 87 GLN A O 1
ATOM 641 N N . GLY A 1 88 ? 13.619 -16.014 -10.091 1.00 87.94 88 GLY A N 1
ATOM 642 C CA . GLY A 1 88 ? 12.420 -16.743 -9.688 1.00 87.94 88 GLY A CA 1
ATOM 643 C C . GLY A 1 88 ? 12.663 -18.223 -9.393 1.00 87.94 88 GLY A C 1
ATOM 644 O O . GLY A 1 88 ? 11.889 -18.815 -8.645 1.00 87.94 88 GLY A O 1
ATOM 645 N N . ARG A 1 89 ? 13.745 -18.797 -9.935 1.00 90.25 89 ARG A N 1
ATOM 646 C CA . ARG A 1 89 ? 14.157 -20.197 -9.756 1.00 90.25 89 ARG A CA 1
ATOM 647 C C . ARG A 1 89 ? 15.086 -20.420 -8.562 1.00 90.25 89 ARG A C 1
ATOM 649 O O . ARG A 1 89 ? 15.414 -21.566 -8.268 1.00 90.25 89 ARG A O 1
ATOM 656 N N . GLU A 1 90 ? 15.458 -19.359 -7.849 1.00 91.31 90 GLU A N 1
ATOM 657 C CA . GLU A 1 90 ? 16.292 -19.453 -6.651 1.00 91.31 90 GLU A CA 1
ATOM 658 C C . GLU A 1 90 ? 15.663 -20.343 -5.570 1.00 91.31 90 GLU A C 1
ATOM 660 O O . GLU A 1 90 ? 14.4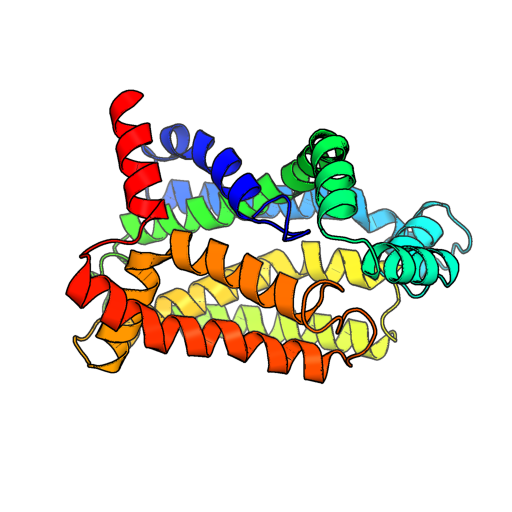89 -20.199 -5.196 1.00 91.31 90 GLU A O 1
ATOM 665 N N . GLY A 1 91 ? 16.491 -21.210 -4.987 1.00 90.06 91 GLY A N 1
ATOM 666 C CA . GLY A 1 91 ? 16.135 -21.969 -3.796 1.00 90.06 91 GLY A CA 1
ATOM 667 C C . GLY A 1 91 ? 15.924 -21.065 -2.575 1.00 90.06 91 GLY A C 1
ATOM 668 O O . GLY A 1 91 ? 16.326 -19.899 -2.537 1.00 90.06 91 GLY A O 1
ATOM 669 N N . LEU A 1 92 ? 15.314 -21.604 -1.511 1.00 89.81 92 LEU A N 1
ATOM 670 C CA . LEU A 1 92 ? 15.055 -20.829 -0.288 1.00 89.81 92 LEU A CA 1
ATOM 671 C C . LEU A 1 92 ? 16.347 -20.257 0.328 1.00 89.81 92 LEU A C 1
ATOM 673 O O . LEU A 1 92 ? 16.357 -19.103 0.754 1.00 89.81 92 LEU A O 1
ATOM 677 N N . GLY A 1 93 ? 17.430 -21.042 0.353 1.00 92.00 93 GLY A N 1
ATOM 678 C CA . GLY A 1 93 ? 18.726 -20.617 0.893 1.00 92.00 93 GLY A CA 1
ATOM 679 C C . GLY A 1 93 ? 19.356 -19.472 0.096 1.00 92.00 93 GLY A C 1
ATOM 680 O O . GLY A 1 93 ? 19.705 -18.444 0.675 1.00 92.00 93 GLY A O 1
ATOM 681 N N . GLU A 1 94 ? 19.423 -19.608 -1.229 1.00 91.25 94 GLU A N 1
ATOM 682 C CA . GLU A 1 94 ? 19.939 -18.577 -2.145 1.00 91.25 94 GLU A CA 1
ATOM 683 C C . GLU A 1 94 ? 19.159 -17.271 -2.001 1.00 91.25 94 GLU A C 1
ATOM 685 O O . GLU A 1 94 ? 19.742 -16.198 -1.819 1.00 91.25 94 GLU A O 1
ATOM 690 N N . ARG A 1 95 ? 17.826 -17.370 -1.963 1.00 90.06 95 ARG A N 1
ATOM 691 C CA . ARG A 1 95 ? 16.950 -16.224 -1.736 1.00 90.06 95 ARG A CA 1
ATOM 692 C C . ARG A 1 95 ? 17.236 -15.550 -0.397 1.00 90.06 95 ARG A C 1
ATOM 694 O O . ARG A 1 95 ? 17.300 -14.322 -0.347 1.00 90.06 95 ARG A O 1
ATOM 701 N N . ILE A 1 96 ? 17.387 -16.317 0.688 1.00 91.06 96 ILE A N 1
ATOM 702 C CA . ILE A 1 96 ? 17.702 -15.775 2.020 1.00 91.06 96 ILE A CA 1
ATOM 703 C C . ILE A 1 96 ? 19.031 -15.018 1.985 1.00 91.06 96 ILE A C 1
ATOM 705 O O . ILE A 1 96 ? 19.081 -13.889 2.473 1.00 91.06 96 ILE A O 1
ATOM 709 N N . ILE A 1 97 ? 20.070 -15.591 1.373 1.00 92.56 97 ILE A N 1
ATOM 710 C CA . ILE A 1 97 ? 21.393 -14.963 1.254 1.00 92.56 97 ILE A CA 1
ATOM 711 C C . ILE A 1 97 ? 21.290 -13.664 0.453 1.00 92.56 97 ILE A C 1
ATOM 713 O O . ILE A 1 97 ? 21.620 -12.595 0.969 1.00 92.56 97 ILE A O 1
ATOM 717 N N . ARG A 1 98 ? 20.751 -13.716 -0.771 1.00 90.94 98 ARG A N 1
ATOM 718 C CA . ARG A 1 98 ? 20.612 -12.536 -1.636 1.00 90.94 98 ARG A CA 1
ATOM 719 C C . ARG A 1 98 ? 19.792 -11.437 -0.967 1.00 90.94 98 ARG A C 1
ATOM 721 O O . ARG A 1 98 ? 20.159 -10.263 -1.006 1.00 90.94 98 ARG A O 1
ATOM 728 N N . ARG A 1 99 ? 18.672 -11.792 -0.330 1.00 88.06 99 ARG A N 1
ATOM 729 C CA . ARG A 1 99 ? 17.802 -10.821 0.350 1.00 88.06 99 ARG A CA 1
ATOM 730 C C . ARG A 1 99 ? 18.430 -10.260 1.617 1.00 88.06 99 ARG A C 1
ATOM 732 O O . ARG A 1 99 ? 18.184 -9.088 1.893 1.00 88.06 99 ARG A O 1
ATOM 739 N N . GLY A 1 100 ? 19.201 -11.062 2.350 1.00 89.25 100 GLY A N 1
ATOM 740 C CA . GLY A 1 100 ? 19.952 -10.642 3.531 1.00 89.25 100 GLY A CA 1
ATOM 741 C C . GLY A 1 100 ? 21.055 -9.646 3.179 1.00 89.25 100 GLY A C 1
ATOM 742 O O . GLY A 1 100 ? 21.119 -8.571 3.769 1.00 89.25 100 GLY A O 1
ATOM 743 N N . LEU A 1 101 ? 21.851 -9.944 2.149 1.00 90.62 101 LEU A N 1
ATOM 744 C CA . LEU A 1 101 ? 22.898 -9.044 1.652 1.00 90.62 101 LEU A CA 1
ATOM 745 C C . LEU A 1 101 ? 22.318 -7.777 1.002 1.00 90.62 101 LEU A C 1
ATOM 747 O O . LEU A 1 101 ? 22.892 -6.699 1.106 1.00 90.62 101 LEU A O 1
ATOM 751 N N . GLY A 1 102 ? 21.140 -7.878 0.381 1.00 87.19 102 GLY A N 1
ATOM 752 C CA . GLY A 1 102 ? 20.459 -6.756 -0.263 1.00 87.19 102 GLY A CA 1
ATOM 753 C C . GLY A 1 102 ? 19.663 -5.836 0.672 1.00 87.19 102 GLY A C 1
ATOM 754 O O . GLY A 1 102 ? 18.911 -4.999 0.170 1.00 87.19 102 GLY A O 1
ATOM 755 N N . ILE A 1 103 ? 19.735 -5.992 2.002 1.00 84.69 103 ILE A N 1
ATOM 756 C CA . ILE A 1 103 ? 18.968 -5.157 2.948 1.00 84.69 103 ILE A CA 1
ATOM 757 C C . ILE A 1 103 ? 19.271 -3.656 2.782 1.00 84.69 103 ILE A C 1
ATOM 759 O O . ILE A 1 103 ? 18.302 -2.899 2.694 1.00 84.69 103 ILE A O 1
ATOM 763 N N . PRO A 1 104 ? 20.535 -3.193 2.676 1.00 85.94 104 PRO A N 1
ATOM 764 C CA . PRO A 1 104 ? 20.827 -1.764 2.530 1.00 85.94 104 PRO A CA 1
ATOM 765 C C . PRO A 1 104 ? 20.174 -1.129 1.292 1.00 85.94 104 PRO A C 1
ATOM 767 O O . PRO A 1 104 ? 19.516 -0.095 1.400 1.00 85.94 104 PRO A O 1
ATOM 770 N N . ALA A 1 105 ? 20.261 -1.785 0.131 1.00 83.62 105 ALA A N 1
ATOM 771 C CA . ALA A 1 105 ? 19.638 -1.303 -1.105 1.00 83.62 105 ALA A CA 1
ATOM 772 C C . ALA A 1 105 ? 18.099 -1.268 -1.010 1.00 83.62 105 ALA A C 1
ATOM 774 O O . ALA A 1 105 ? 17.447 -0.332 -1.477 1.00 83.62 105 ALA A O 1
ATOM 775 N N . GLN A 1 106 ? 17.503 -2.262 -0.344 1.00 82.19 106 GLN A N 1
ATOM 776 C CA . GLN A 1 106 ? 16.061 -2.278 -0.087 1.00 82.19 106 GLN A CA 1
ATOM 777 C C . GLN A 1 106 ? 15.631 -1.138 0.837 1.00 82.19 106 GLN A C 1
ATOM 779 O O . GLN A 1 106 ? 14.569 -0.560 0.618 1.00 82.19 106 GLN A O 1
ATOM 784 N N . LEU A 1 107 ? 16.433 -0.804 1.854 1.00 82.25 107 LEU A N 1
ATOM 785 C CA . LEU A 1 107 ? 16.138 0.319 2.744 1.00 82.25 107 LEU A CA 1
ATOM 786 C C . LEU A 1 107 ? 16.088 1.631 1.961 1.00 82.25 107 LEU A C 1
ATOM 788 O O . LEU A 1 107 ? 15.119 2.363 2.119 1.00 82.25 107 LEU A O 1
ATOM 792 N N . ALA A 1 108 ? 17.037 1.878 1.052 1.00 80.00 108 ALA A N 1
ATOM 793 C CA . ALA A 1 108 ? 17.017 3.069 0.198 1.00 80.00 108 ALA A CA 1
ATOM 794 C C . ALA A 1 108 ? 15.720 3.180 -0.628 1.00 80.00 108 ALA A C 1
ATOM 796 O O . ALA A 1 108 ? 15.111 4.245 -0.692 1.00 80.00 108 ALA A O 1
ATOM 797 N N . THR A 1 109 ? 15.238 2.062 -1.182 1.00 80.44 109 THR A N 1
ATOM 798 C CA . THR A 1 109 ? 13.962 2.027 -1.922 1.00 80.44 109 THR A CA 1
ATOM 799 C C . THR A 1 109 ? 12.762 2.281 -1.001 1.00 80.44 109 THR A C 1
ATOM 801 O O . THR A 1 109 ? 11.843 3.018 -1.349 1.00 80.44 109 THR A O 1
ATOM 804 N N . ILE A 1 110 ? 12.771 1.707 0.206 1.00 83.12 110 ILE A N 1
ATOM 805 C CA . ILE A 1 110 ? 11.706 1.895 1.201 1.00 83.12 110 ILE A CA 1
ATOM 806 C C . ILE A 1 110 ? 11.626 3.355 1.658 1.00 83.12 110 ILE A C 1
ATOM 808 O O . ILE A 1 110 ? 10.515 3.857 1.845 1.00 83.12 110 ILE A O 1
ATOM 812 N N . MET A 1 111 ? 12.762 4.050 1.791 1.00 84.00 111 MET A N 1
ATOM 813 C CA . MET A 1 111 ? 12.795 5.464 2.183 1.00 84.00 111 MET A CA 1
ATOM 814 C C . MET A 1 111 ? 11.949 6.339 1.248 1.00 84.00 111 MET A C 1
ATOM 816 O O . MET A 1 111 ? 11.242 7.224 1.725 1.00 84.00 111 MET A O 1
ATOM 820 N N . ALA A 1 112 ? 11.932 6.041 -0.056 1.00 84.75 112 ALA A N 1
ATOM 821 C CA . ALA A 1 112 ? 11.117 6.771 -1.030 1.00 84.75 112 ALA A CA 1
ATOM 822 C C . ALA A 1 112 ? 9.600 6.630 -0.783 1.00 84.75 112 ALA A C 1
ATOM 824 O O . ALA A 1 112 ? 8.831 7.510 -1.153 1.00 84.75 112 ALA A O 1
ATOM 825 N N . SER A 1 113 ? 9.161 5.557 -0.117 1.00 87.94 113 SER A N 1
ATOM 826 C CA . SER A 1 113 ? 7.750 5.328 0.235 1.00 87.94 113 SER A CA 1
ATOM 827 C C . SER A 1 113 ? 7.338 5.928 1.586 1.00 87.94 113 SER A C 1
ATOM 829 O O . SER A 1 113 ? 6.162 5.894 1.952 1.00 87.94 113 SER A O 1
ATOM 831 N N . ILE A 1 114 ? 8.282 6.457 2.372 1.00 91.94 114 ILE A N 1
ATOM 832 C CA . ILE A 1 114 ? 7.985 6.997 3.705 1.00 91.94 114 ILE A CA 1
ATOM 833 C C . ILE A 1 114 ? 6.964 8.139 3.659 1.00 91.94 114 ILE A C 1
ATOM 835 O O . ILE A 1 114 ? 6.040 8.093 4.473 1.00 91.94 114 ILE A O 1
ATOM 839 N N . PRO A 1 115 ? 7.053 9.123 2.739 1.00 95.06 115 PRO A N 1
ATOM 840 C CA . PRO A 1 115 ? 6.102 10.229 2.709 1.00 95.06 115 PRO A CA 1
ATOM 841 C C . PRO A 1 115 ? 4.653 9.760 2.552 1.00 95.06 115 PRO A C 1
ATOM 843 O O . PRO A 1 115 ? 3.807 10.143 3.358 1.00 95.06 115 PRO A O 1
ATOM 846 N N . ILE A 1 116 ? 4.362 8.867 1.598 1.00 95.00 116 ILE A N 1
ATOM 847 C CA . ILE A 1 116 ? 2.997 8.361 1.391 1.00 95.00 116 ILE A CA 1
ATOM 848 C C . ILE A 1 116 ? 2.498 7.507 2.564 1.00 95.00 116 ILE A C 1
ATOM 850 O O . ILE A 1 116 ? 1.344 7.634 2.977 1.00 95.00 116 ILE A O 1
ATOM 854 N N . ASN A 1 117 ? 3.368 6.692 3.166 1.00 94.56 117 ASN A N 1
ATOM 855 C CA . ASN A 1 117 ? 3.007 5.881 4.329 1.00 94.56 117 ASN A CA 1
ATOM 856 C C . ASN A 1 117 ? 2.716 6.752 5.558 1.00 94.56 117 ASN A C 1
ATOM 858 O O . ASN A 1 117 ? 1.708 6.551 6.237 1.00 94.56 117 ASN A O 1
ATOM 862 N N . LEU A 1 118 ? 3.553 7.759 5.823 1.00 95.88 118 LEU A N 1
ATOM 863 C CA . LEU A 1 118 ? 3.304 8.738 6.879 1.00 95.88 118 LEU A CA 1
ATOM 864 C C . LEU A 1 118 ? 2.059 9.576 6.595 1.00 95.88 118 LEU A C 1
ATOM 866 O O . LEU A 1 118 ? 1.322 9.871 7.531 1.00 95.88 118 LEU A O 1
ATOM 870 N N . ALA A 1 119 ? 1.785 9.920 5.334 1.00 97.31 119 ALA A N 1
ATOM 871 C CA . ALA A 1 119 ? 0.566 10.625 4.957 1.00 97.31 119 ALA A CA 1
ATOM 872 C C . ALA A 1 119 ? -0.680 9.806 5.322 1.00 97.31 119 ALA A C 1
ATOM 874 O O . ALA A 1 119 ? -1.590 10.324 5.970 1.00 97.31 119 ALA A O 1
ATOM 875 N N . ALA A 1 120 ? -0.695 8.514 4.980 1.00 96.75 120 ALA A N 1
ATOM 876 C CA . ALA A 1 120 ? -1.796 7.611 5.312 1.00 96.75 120 ALA A CA 1
ATOM 877 C C . ALA A 1 120 ? -1.964 7.442 6.832 1.00 96.75 120 ALA A C 1
ATOM 879 O O . ALA A 1 120 ? -3.083 7.505 7.347 1.00 96.75 120 ALA A O 1
ATOM 880 N N . ILE A 1 121 ? -0.857 7.284 7.567 1.00 96.62 121 ILE A N 1
ATOM 881 C CA . ILE A 1 121 ? -0.868 7.181 9.033 1.00 96.62 121 ILE A CA 1
ATOM 882 C C . ILE A 1 121 ? -1.390 8.476 9.667 1.00 96.62 121 ILE A C 1
ATOM 884 O O . ILE A 1 121 ? -2.292 8.421 10.503 1.00 96.62 121 ILE A O 1
ATOM 888 N N . ALA A 1 122 ? -0.872 9.637 9.259 1.00 97.88 122 ALA A N 1
ATOM 889 C CA . ALA A 1 122 ? -1.295 10.938 9.767 1.00 97.88 122 ALA A CA 1
ATOM 890 C C . ALA A 1 122 ? -2.782 11.187 9.480 1.00 97.88 122 ALA A C 1
ATOM 892 O O . ALA A 1 122 ? -3.517 11.603 10.377 1.00 97.88 122 ALA A O 1
ATOM 893 N N . LEU A 1 123 ? -3.255 10.849 8.274 1.00 98.31 123 LEU A N 1
ATOM 894 C CA . LEU A 1 123 ? -4.672 10.919 7.928 1.00 98.31 123 LEU A CA 1
ATOM 895 C C . LEU A 1 123 ? -5.502 10.014 8.846 1.00 98.31 123 LEU A C 1
ATOM 897 O O . LEU A 1 123 ? -6.478 10.478 9.433 1.00 98.31 123 LEU A O 1
ATOM 901 N N . GLY A 1 124 ? -5.095 8.757 9.036 1.00 97.56 124 GLY A N 1
ATOM 902 C CA . GLY A 1 124 ? -5.754 7.820 9.948 1.00 97.56 124 GLY A CA 1
ATOM 903 C C . GLY A 1 124 ? -5.822 8.338 11.389 1.00 97.56 124 GLY A C 1
ATOM 904 O O . GLY A 1 124 ? -6.892 8.325 12.001 1.00 97.56 124 GLY A O 1
ATOM 905 N N . MET A 1 125 ? -4.719 8.879 11.917 1.00 97.88 125 MET A N 1
ATOM 906 C CA . MET A 1 125 ? -4.679 9.522 13.236 1.00 97.88 125 MET A CA 1
ATOM 907 C C . MET A 1 125 ? -5.629 10.726 13.304 1.00 97.88 125 MET A C 1
ATOM 909 O O . MET A 1 125 ? -6.347 10.895 14.292 1.00 97.88 125 MET A O 1
ATOM 913 N N . GLY A 1 126 ? -5.671 11.549 12.253 1.00 98.19 126 GLY A N 1
ATOM 914 C CA . GLY A 1 126 ? -6.579 12.687 12.143 1.00 98.19 126 GLY A CA 1
ATOM 915 C C . GLY A 1 126 ? -8.046 12.259 12.163 1.00 98.19 126 GLY A C 1
ATOM 916 O O . GLY A 1 126 ? -8.835 12.806 12.932 1.00 98.19 126 GLY A O 1
ATOM 917 N N . LEU A 1 127 ? -8.403 11.232 11.388 1.00 98.19 127 LEU A N 1
ATOM 918 C CA . LEU A 1 127 ? -9.753 10.658 11.330 1.00 98.19 127 LEU A CA 1
ATOM 919 C C . LEU A 1 127 ? -10.163 9.986 12.647 1.00 98.19 127 LEU A C 1
ATOM 921 O O . LEU A 1 127 ? -11.332 10.059 13.034 1.00 98.19 127 LEU A O 1
ATOM 925 N N . TRP A 1 128 ? -9.216 9.369 13.358 1.00 97.81 128 TRP A N 1
ATOM 926 C CA . TRP A 1 128 ? -9.431 8.857 14.711 1.00 97.81 128 TRP A CA 1
ATOM 927 C C . TRP A 1 128 ? -9.740 9.989 15.690 1.00 97.81 128 TRP A C 1
ATOM 929 O O . TRP A 1 128 ? -10.784 9.968 16.341 1.00 97.81 128 TRP A O 1
ATOM 939 N N . LYS A 1 129 ? -8.890 11.023 15.746 1.00 97.75 129 LYS A N 1
ATOM 940 C CA . LYS A 1 129 ? -9.096 12.184 16.628 1.00 97.75 129 LYS A CA 1
ATOM 941 C C . LYS A 1 129 ? -10.355 12.981 16.289 1.00 97.75 129 LYS A C 1
ATOM 943 O O . LYS A 1 129 ? -10.953 13.574 17.180 1.00 97.75 129 LYS A O 1
ATOM 948 N N . ALA A 1 130 ? -10.766 12.986 15.023 1.00 97.69 130 ALA A N 1
ATOM 949 C CA . ALA A 1 1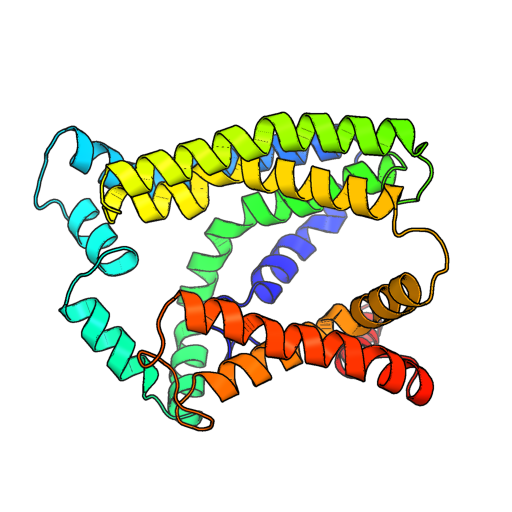30 ? -12.009 13.603 14.575 1.00 97.69 130 ALA A CA 1
ATOM 950 C C . ALA A 1 130 ? -13.265 12.784 14.925 1.00 97.69 130 ALA A C 1
ATOM 952 O O . ALA A 1 130 ? -14.373 13.256 14.669 1.00 97.69 130 ALA A O 1
ATOM 953 N N . GLY A 1 131 ? -13.117 11.565 15.456 1.00 97.31 131 GLY A N 1
ATOM 954 C CA . GLY A 1 131 ? -14.224 10.700 15.863 1.00 97.31 131 GLY A CA 1
ATOM 955 C C . GLY A 1 131 ? -14.741 9.738 14.795 1.00 97.31 131 GLY A C 1
ATOM 956 O O . GLY A 1 131 ? -15.546 8.862 15.110 1.00 97.31 131 GLY A O 1
ATOM 957 N N . MET A 1 132 ? -14.270 9.834 13.545 1.00 97.50 132 MET A N 1
ATOM 958 C CA . MET A 1 132 ? -14.754 8.980 12.452 1.00 97.50 132 MET A CA 1
ATOM 959 C C . MET A 1 132 ? -14.452 7.505 12.732 1.00 97.50 132 MET A C 1
ATOM 961 O O . MET A 1 132 ? -15.355 6.673 12.714 1.00 97.50 132 MET A O 1
ATOM 965 N N . LEU A 1 133 ? -13.189 7.191 13.041 1.00 96.44 133 LEU A N 1
ATOM 966 C CA . LEU A 1 133 ? -12.747 5.817 13.312 1.00 96.44 133 LEU A CA 1
ATOM 967 C C . LEU A 1 133 ? -13.109 5.334 14.727 1.00 96.44 133 LEU A C 1
ATOM 969 O O . LEU A 1 133 ? -13.046 4.139 14.995 1.00 96.44 133 LEU A O 1
ATOM 973 N N . ARG A 1 134 ? -13.540 6.244 15.612 1.00 95.12 134 ARG A N 1
ATOM 974 C CA . ARG A 1 134 ? -14.124 5.906 16.923 1.00 95.12 134 ARG A CA 1
ATOM 975 C C . ARG A 1 134 ? -15.610 5.542 16.838 1.00 95.12 134 ARG A C 1
ATOM 977 O O . ARG A 1 134 ? -16.190 5.134 17.835 1.00 95.12 134 ARG A O 1
ATOM 984 N N . GLY A 1 135 ? -16.229 5.684 15.662 1.00 94.56 135 GLY A N 1
ATOM 985 C CA . GLY A 1 135 ? -17.652 5.403 15.464 1.00 94.56 135 GLY A CA 1
ATOM 986 C C . GLY A 1 135 ? -18.585 6.512 15.962 1.00 94.56 135 GLY A C 1
ATOM 987 O O . GLY A 1 135 ? -19.778 6.279 16.117 1.00 94.56 135 GLY A O 1
ATOM 988 N N . GLU A 1 136 ? -18.073 7.725 16.191 1.00 95.88 136 GLU A N 1
ATOM 989 C CA . GLU A 1 136 ? -18.859 8.867 16.691 1.00 95.88 136 GLU A CA 1
ATOM 990 C C . GLU A 1 136 ? -19.653 9.565 15.571 1.00 95.88 136 GLU A C 1
ATOM 992 O O . GLU A 1 136 ? -20.550 10.372 15.822 1.00 95.88 136 GLU A O 1
ATOM 997 N N . TRP A 1 137 ? -19.317 9.297 14.306 1.00 97.31 137 TRP A N 1
ATOM 998 C CA . TRP A 1 137 ? -19.970 9.921 13.158 1.00 97.31 137 TRP A CA 1
ATOM 999 C C . TRP A 1 137 ? -21.244 9.179 12.756 1.00 97.31 137 TRP A C 1
ATOM 1001 O O . TRP A 1 137 ? -21.275 7.956 12.653 1.00 97.31 137 TRP A O 1
ATOM 1011 N N . ARG A 1 138 ? -22.296 9.941 12.435 1.00 96.81 138 ARG A N 1
ATOM 1012 C CA . ARG A 1 138 ? -23.556 9.393 11.912 1.00 96.81 138 ARG A CA 1
ATOM 1013 C C . ARG A 1 138 ? -23.339 8.698 10.563 1.00 96.81 138 ARG A C 1
ATOM 1015 O O . ARG A 1 138 ? -22.631 9.225 9.704 1.00 96.81 138 ARG A O 1
ATOM 1022 N N . THR A 1 139 ? -24.049 7.592 10.331 1.00 96.50 139 THR A N 1
ATOM 1023 C CA . THR A 1 139 ? -23.976 6.793 9.092 1.00 96.50 139 THR A CA 1
ATOM 1024 C C . THR A 1 139 ? -24.151 7.630 7.823 1.00 96.50 139 THR A C 1
ATOM 1026 O O . THR A 1 139 ? -23.368 7.480 6.891 1.00 96.50 139 THR A O 1
ATOM 1029 N N . PHE A 1 140 ? -25.099 8.573 7.805 1.00 97.19 140 PHE A N 1
ATOM 1030 C CA . PHE A 1 140 ? -25.308 9.464 6.655 1.00 97.19 140 PHE A CA 1
ATOM 1031 C C . PHE A 1 140 ? -24.060 10.295 6.311 1.00 97.19 140 PHE A C 1
ATOM 1033 O O . PHE A 1 140 ? -23.703 10.449 5.145 1.00 97.19 140 PHE A O 1
ATOM 1040 N N . ARG A 1 141 ? -23.346 10.800 7.327 1.00 97.88 141 ARG A N 1
ATOM 1041 C CA . ARG A 1 141 ? -22.101 11.552 7.123 1.00 97.88 141 ARG A CA 1
ATOM 1042 C C . ARG A 1 141 ? -21.004 10.654 6.554 1.00 97.88 141 ARG A C 1
ATOM 1044 O O . ARG A 1 141 ? -20.298 11.083 5.648 1.00 97.88 141 ARG A O 1
ATOM 1051 N N . LEU A 1 142 ? -20.880 9.427 7.061 1.00 98.31 142 LEU A N 1
ATOM 1052 C CA . LEU A 1 142 ? -19.916 8.440 6.564 1.00 98.31 142 LEU A CA 1
ATOM 1053 C C . LEU A 1 142 ? -20.181 8.091 5.094 1.00 98.31 142 LEU A C 1
ATOM 1055 O O . LEU A 1 142 ? -19.265 8.148 4.281 1.00 98.31 142 LEU A O 1
ATOM 1059 N N . GLN A 1 143 ? -21.438 7.823 4.735 1.00 98.12 143 GLN A N 1
ATOM 1060 C CA . GLN A 1 143 ? -21.846 7.555 3.352 1.00 98.12 143 GLN A CA 1
ATOM 1061 C C . GLN A 1 143 ? -21.569 8.746 2.430 1.00 98.12 143 GLN A C 1
ATOM 1063 O O . GLN A 1 143 ? -21.064 8.557 1.327 1.00 98.12 143 GLN A O 1
ATOM 1068 N N . ARG A 1 144 ? -21.834 9.977 2.886 1.00 98.25 144 ARG A N 1
ATOM 1069 C CA . ARG A 1 144 ? -21.532 11.188 2.114 1.00 98.25 144 ARG A CA 1
ATOM 1070 C C . ARG A 1 144 ? -20.032 11.359 1.874 1.00 98.25 144 ARG A C 1
ATOM 1072 O O . ARG A 1 144 ? -19.638 11.650 0.751 1.00 98.25 144 ARG A O 1
ATOM 1079 N N . VAL A 1 145 ? -19.198 11.169 2.901 1.00 98.25 145 VAL A N 1
ATOM 1080 C CA . VAL A 1 145 ? -17.733 11.225 2.749 1.00 98.25 145 VAL A CA 1
ATOM 1081 C C . VAL A 1 145 ? -17.249 10.133 1.802 1.00 98.25 145 VAL A C 1
ATOM 1083 O O . VAL A 1 145 ? -16.476 10.434 0.900 1.00 98.25 145 VAL A O 1
ATOM 1086 N N . ALA A 1 146 ? -17.748 8.904 1.954 1.00 98.50 146 ALA A N 1
ATOM 1087 C CA . ALA A 1 146 ? -17.423 7.810 1.051 1.00 98.50 146 ALA A CA 1
ATOM 1088 C C . ALA A 1 146 ? -17.795 8.125 -0.402 1.00 98.50 146 ALA A C 1
ATOM 1090 O O . ALA A 1 146 ? -16.968 7.944 -1.288 1.00 98.50 146 ALA A O 1
ATOM 1091 N N . GLY A 1 147 ? -19.006 8.637 -0.636 1.00 98.50 147 GLY A N 1
ATOM 1092 C CA . GLY A 1 147 ? -19.480 9.009 -1.966 1.00 98.50 147 GLY A CA 1
ATOM 1093 C C . GLY A 1 147 ? -18.635 10.109 -2.604 1.00 98.50 147 GLY A C 1
ATOM 1094 O O . GLY A 1 147 ? -18.217 9.957 -3.744 1.00 98.50 147 GLY A O 1
ATOM 1095 N N . ILE A 1 148 ? -18.322 11.180 -1.866 1.00 98.50 148 ILE A N 1
ATOM 1096 C CA . ILE A 1 148 ? -17.477 12.277 -2.370 1.00 98.50 148 ILE A CA 1
ATOM 1097 C C . ILE A 1 148 ? -16.060 11.778 -2.673 1.00 98.50 148 ILE A C 1
ATOM 1099 O O . ILE A 1 148 ? -15.523 12.061 -3.741 1.00 98.50 148 ILE A O 1
ATOM 1103 N N . ALA A 1 149 ? -15.459 11.022 -1.752 1.00 98.50 149 ALA A N 1
ATOM 1104 C CA . ALA A 1 149 ? -14.106 10.511 -1.924 1.00 98.50 149 ALA A CA 1
ATOM 1105 C C . ALA A 1 149 ? -14.022 9.520 -3.097 1.00 98.50 149 ALA A C 1
ATOM 1107 O O . ALA A 1 149 ? -13.109 9.623 -3.910 1.00 98.50 149 ALA A O 1
ATOM 1108 N N . ALA A 1 150 ? -15.006 8.628 -3.249 1.00 98.50 150 ALA A N 1
ATOM 1109 C CA . ALA A 1 150 ? -15.092 7.710 -4.382 1.00 98.50 150 ALA A CA 1
ATOM 1110 C C . ALA A 1 150 ? -15.354 8.438 -5.710 1.00 98.50 150 ALA A C 1
ATOM 1112 O O . ALA A 1 150 ? -14.753 8.080 -6.719 1.00 98.50 150 ALA A O 1
ATOM 1113 N N . LEU A 1 151 ? -16.200 9.475 -5.717 1.00 98.38 151 LEU A N 1
ATOM 1114 C CA . LEU A 1 151 ? -16.489 10.275 -6.910 1.00 98.38 151 LEU A CA 1
ATOM 1115 C C . LEU A 1 151 ? -15.259 11.047 -7.404 1.00 98.38 151 LEU A C 1
ATOM 1117 O O . LEU A 1 151 ? -15.131 11.271 -8.599 1.00 98.38 151 LEU A O 1
ATOM 1121 N N . ALA A 1 152 ? -14.347 11.427 -6.510 1.00 96.88 152 ALA A N 1
ATOM 1122 C CA . ALA A 1 152 ? -13.062 12.004 -6.894 1.00 96.88 152 ALA A CA 1
ATOM 1123 C C . ALA A 1 152 ? -12.034 10.924 -7.286 1.00 96.88 152 ALA A C 1
ATOM 1125 O O . ALA A 1 152 ? -11.323 11.076 -8.277 1.00 96.88 152 ALA A O 1
ATOM 1126 N N . ALA A 1 153 ? -11.962 9.826 -6.529 1.00 98.44 153 ALA A N 1
ATOM 1127 C CA . ALA A 1 153 ? -10.958 8.783 -6.717 1.00 98.44 153 ALA A CA 1
ATOM 1128 C C . ALA A 1 153 ? -11.174 7.947 -7.984 1.00 98.44 153 ALA A C 1
ATOM 1130 O O . ALA A 1 153 ? -10.242 7.754 -8.761 1.00 98.44 153 ALA A O 1
ATOM 1131 N N . LEU A 1 154 ? -12.393 7.439 -8.197 1.00 98.56 154 LEU A N 1
ATOM 1132 C CA . LEU A 1 154 ? -12.670 6.470 -9.258 1.00 98.56 154 LEU A CA 1
ATOM 1133 C C . LEU A 1 154 ? -12.459 7.055 -10.660 1.00 98.56 154 LEU A C 1
ATOM 1135 O O . LEU A 1 154 ? -11.758 6.408 -11.433 1.00 98.56 154 LEU A O 1
ATOM 1139 N N . PRO A 1 155 ? -12.964 8.254 -11.015 1.00 98.50 155 PRO A N 1
ATOM 1140 C CA . PRO A 1 155 ? -12.682 8.832 -12.327 1.00 98.50 155 PRO A CA 1
ATOM 1141 C C . PRO A 1 155 ? -11.192 9.091 -12.550 1.00 98.50 155 PRO A C 1
ATOM 1143 O O . PRO A 1 155 ? -10.700 8.847 -13.647 1.00 98.50 155 PRO A O 1
ATO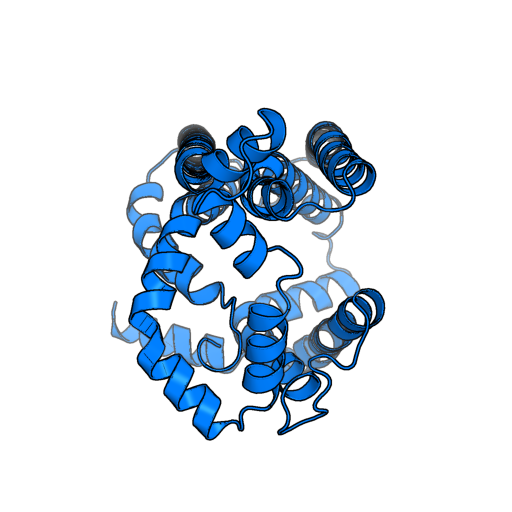M 1146 N N . GLY A 1 156 ? -10.461 9.521 -11.514 1.00 98.06 156 GLY A N 1
ATOM 1147 C CA . GLY A 1 156 ? -9.011 9.710 -11.589 1.00 98.06 156 GLY A CA 1
ATOM 1148 C C . GLY A 1 156 ? -8.273 8.403 -11.877 1.00 98.06 156 GLY A C 1
ATOM 1149 O O . GLY A 1 156 ? -7.519 8.316 -12.843 1.00 98.06 156 GLY A O 1
ATOM 1150 N N . LEU A 1 157 ? -8.545 7.354 -11.096 1.00 98.44 157 LEU A N 1
ATOM 1151 C CA . LEU A 1 157 ? -7.915 6.040 -11.266 1.00 98.44 157 LEU A CA 1
ATOM 1152 C C . LEU A 1 157 ? -8.296 5.375 -12.591 1.00 98.44 157 LEU A C 1
ATOM 1154 O O . LEU A 1 157 ? -7.429 4.847 -13.284 1.00 98.44 157 LEU A O 1
ATOM 1158 N N . LEU A 1 158 ? -9.574 5.426 -12.972 1.00 98.44 158 LEU A N 1
ATOM 1159 C CA . LEU A 1 158 ? -10.046 4.883 -14.246 1.00 98.44 158 LEU A CA 1
ATOM 1160 C C . LEU A 1 158 ? -9.490 5.673 -15.432 1.00 98.44 158 LEU A C 1
ATOM 1162 O O . LEU A 1 158 ? -9.127 5.066 -16.434 1.00 98.44 158 LEU A O 1
ATOM 1166 N N . GLY A 1 159 ? -9.368 6.997 -15.316 1.00 98.56 159 GLY A N 1
ATOM 1167 C CA . GLY A 1 159 ? -8.746 7.847 -16.329 1.00 98.56 159 GLY A CA 1
ATOM 1168 C C . GLY A 1 159 ? -7.262 7.536 -16.516 1.00 98.56 159 GLY A C 1
ATOM 1169 O O . GLY A 1 159 ? -6.815 7.353 -17.645 1.00 98.56 159 GLY A O 1
ATOM 1170 N N . LEU A 1 160 ? -6.510 7.389 -15.420 1.00 98.12 160 LEU A N 1
ATOM 1171 C CA . LEU A 1 160 ? -5.103 6.972 -15.454 1.00 98.12 160 LEU A CA 1
ATOM 1172 C C . LEU A 1 160 ? -4.934 5.572 -16.064 1.00 98.12 160 LEU A C 1
ATOM 1174 O O . LEU A 1 160 ? -4.049 5.357 -16.893 1.00 98.12 160 LEU A O 1
ATOM 1178 N N . ALA A 1 161 ? -5.803 4.626 -15.699 1.00 97.38 161 ALA A N 1
ATOM 1179 C CA . ALA A 1 161 ? -5.794 3.282 -16.265 1.00 97.38 161 ALA A CA 1
ATOM 1180 C C . ALA A 1 161 ? -6.131 3.289 -17.765 1.00 97.38 161 ALA A C 1
ATOM 1182 O O . ALA A 1 161 ? -5.422 2.665 -18.554 1.00 97.38 161 ALA A O 1
ATOM 1183 N N . ALA A 1 162 ? -7.169 4.023 -18.175 1.00 98.19 162 ALA A N 1
ATOM 1184 C CA . ALA A 1 162 ? -7.556 4.171 -19.575 1.00 98.19 162 ALA A CA 1
ATOM 1185 C C . ALA A 1 162 ? -6.441 4.824 -20.402 1.00 98.19 162 ALA A C 1
ATOM 1187 O O . ALA A 1 162 ? -6.164 4.378 -21.514 1.00 98.19 162 ALA A O 1
ATOM 1188 N N . TRP A 1 163 ? -5.756 5.825 -19.843 1.00 97.19 163 TRP A N 1
ATOM 1189 C CA . TRP A 1 163 ? -4.599 6.451 -20.476 1.00 97.19 163 TRP A CA 1
ATOM 1190 C C . TRP A 1 163 ? -3.451 5.452 -20.682 1.00 97.19 163 TRP A C 1
ATOM 1192 O O . TRP A 1 163 ? -2.947 5.344 -21.798 1.00 97.19 163 TRP A O 1
ATOM 1202 N N . LEU A 1 164 ? -3.087 4.655 -19.669 1.00 96.62 164 LEU A N 1
ATOM 1203 C CA . LEU A 1 164 ? -2.070 3.602 -19.821 1.00 96.62 164 LEU A CA 1
ATOM 1204 C C . LEU A 1 164 ? -2.448 2.559 -20.879 1.00 96.62 164 LEU A C 1
ATOM 1206 O O . LEU A 1 164 ? -1.595 2.161 -21.675 1.00 96.62 164 LEU A O 1
ATOM 1210 N N . VAL A 1 165 ? -3.713 2.127 -20.897 1.00 96.75 165 VAL A N 1
ATOM 1211 C CA . VAL A 1 165 ? -4.231 1.171 -21.887 1.00 96.75 165 VAL A CA 1
ATOM 1212 C C . VAL A 1 165 ? -4.135 1.755 -23.294 1.00 96.75 165 VAL A C 1
ATOM 1214 O O . VAL A 1 165 ? -3.608 1.092 -24.184 1.00 96.75 165 VAL A O 1
ATOM 1217 N N . ALA A 1 166 ? -4.572 3.002 -23.490 1.00 97.50 166 ALA A N 1
ATOM 1218 C CA . ALA A 1 166 ? -4.529 3.679 -24.785 1.00 97.50 166 ALA A CA 1
ATOM 1219 C C . ALA A 1 166 ? -3.099 3.855 -25.321 1.00 97.50 166 ALA A C 1
ATOM 1221 O O . ALA A 1 166 ? -2.891 3.836 -26.530 1.00 97.50 166 ALA A O 1
ATOM 1222 N N . GLN A 1 167 ? -2.111 3.997 -24.433 1.00 95.88 167 GLN A N 1
ATOM 1223 C CA . GLN A 1 167 ? -0.696 4.113 -24.800 1.00 95.88 167 GLN A CA 1
ATOM 1224 C C . GLN A 1 167 ? 0.012 2.753 -24.958 1.00 95.88 167 GLN A C 1
ATOM 1226 O O . GLN A 1 167 ? 1.178 2.714 -25.340 1.00 95.88 167 GLN A O 1
ATOM 1231 N N . GLY A 1 168 ? -0.651 1.628 -24.660 1.00 95.56 168 GLY A N 1
ATOM 1232 C CA . GLY A 1 168 ? -0.056 0.289 -24.777 1.00 95.56 168 GLY A CA 1
ATOM 1233 C C . GLY A 1 168 ? 0.887 -0.104 -23.629 1.00 95.56 168 GLY A C 1
ATOM 1234 O O . GLY A 1 168 ? 1.724 -1.000 -23.793 1.00 95.56 168 GLY A O 1
ATOM 1235 N N . PHE A 1 169 ? 0.732 0.520 -22.455 1.00 95.25 169 PHE A N 1
ATOM 1236 C CA . PHE A 1 169 ? 1.578 0.332 -21.267 1.00 95.25 169 PHE A CA 1
ATOM 1237 C C . PHE A 1 169 ? 3.078 0.608 -21.506 1.00 95.25 169 PHE A C 1
ATOM 1239 O O . PHE A 1 169 ? 3.900 -0.281 -21.270 1.00 95.25 169 PHE A O 1
ATOM 1246 N N . PRO A 1 170 ? 3.470 1.812 -21.961 1.00 95.88 170 PRO A N 1
ATOM 1247 C CA . PRO A 1 170 ? 4.881 2.150 -22.095 1.00 95.88 170 PRO A CA 1
ATOM 1248 C C . PRO A 1 170 ? 5.518 2.255 -20.706 1.00 95.88 170 PRO A C 1
ATOM 1250 O O . PRO A 1 170 ? 4.955 2.870 -19.794 1.00 95.88 170 PRO A O 1
ATOM 1253 N N . ALA A 1 171 ? 6.706 1.675 -20.538 1.00 95.44 171 ALA A N 1
ATOM 1254 C CA . ALA A 1 171 ? 7.379 1.597 -19.242 1.00 95.44 171 ALA A CA 1
ATOM 1255 C C . ALA A 1 171 ? 7.613 2.973 -18.600 1.00 95.44 171 ALA A C 1
ATOM 1257 O O . ALA A 1 171 ? 7.463 3.136 -17.388 1.00 95.44 171 ALA A O 1
ATOM 1258 N N . ALA A 1 172 ? 7.881 3.976 -19.442 1.00 96.56 172 ALA A N 1
ATOM 1259 C CA . ALA A 1 172 ? 8.028 5.378 -19.071 1.00 96.56 172 ALA A CA 1
ATOM 1260 C C . ALA A 1 172 ? 6.806 5.971 -18.345 1.00 96.56 172 ALA A C 1
ATOM 1262 O O . ALA A 1 172 ? 6.959 6.927 -17.594 1.00 96.56 172 ALA A O 1
ATOM 1263 N N . LEU A 1 173 ? 5.602 5.424 -18.553 1.00 96.88 173 LEU A N 1
ATOM 1264 C CA . LEU A 1 173 ? 4.369 5.885 -17.904 1.00 96.88 173 LEU A CA 1
ATOM 1265 C C . LEU A 1 173 ? 3.946 4.963 -16.756 1.00 96.88 173 LEU A C 1
ATOM 1267 O O . LEU A 1 173 ? 3.380 5.444 -15.778 1.00 96.88 173 LEU A O 1
ATOM 1271 N N . VAL A 1 174 ? 4.210 3.654 -16.850 1.00 96.44 174 VAL A N 1
ATOM 1272 C CA . VAL A 1 174 ? 3.727 2.657 -15.875 1.00 96.44 174 VAL A CA 1
ATOM 1273 C C . VAL A 1 174 ? 4.179 2.988 -14.450 1.00 96.44 174 VAL A C 1
ATOM 1275 O O . VAL A 1 174 ? 3.340 3.048 -13.552 1.00 96.44 174 VAL A O 1
ATOM 1278 N N . GLY A 1 175 ? 5.475 3.246 -14.245 1.00 93.38 175 GLY A N 1
ATOM 1279 C CA . GLY A 1 175 ? 6.029 3.605 -12.934 1.00 93.38 175 GLY A CA 1
ATOM 1280 C C . GLY A 1 175 ? 5.425 4.894 -12.355 1.00 93.38 175 GLY A C 1
ATOM 1281 O O . GLY A 1 175 ? 4.830 4.843 -11.275 1.00 93.38 175 GLY A O 1
ATOM 1282 N N . PRO A 1 176 ? 5.517 6.042 -13.061 1.00 95.06 176 PRO A N 1
ATOM 1283 C CA . PRO A 1 176 ? 4.920 7.302 -12.614 1.00 95.06 176 PRO A CA 1
ATOM 1284 C C . PRO A 1 176 ? 3.428 7.198 -12.310 1.00 95.06 176 PRO A C 1
ATOM 1286 O O . PRO A 1 176 ? 2.972 7.694 -11.281 1.00 95.06 176 PRO A O 1
ATOM 1289 N N . VAL A 1 177 ? 2.658 6.543 -13.183 1.00 97.06 177 VAL A N 1
ATOM 1290 C CA . VAL A 1 177 ? 1.210 6.427 -13.010 1.00 97.06 177 VAL A CA 1
ATOM 1291 C C . VAL A 1 177 ? 0.874 5.604 -11.773 1.00 97.06 177 VAL A C 1
ATOM 1293 O O . VAL A 1 177 ? 0.093 6.068 -10.948 1.00 97.06 177 VAL A O 1
ATOM 1296 N N . ALA A 1 178 ? 1.472 4.419 -11.630 1.00 94.31 178 ALA A N 1
ATOM 1297 C CA . ALA A 1 178 ? 1.113 3.469 -10.580 1.00 94.31 178 ALA A CA 1
ATOM 1298 C C . ALA A 1 178 ? 1.659 3.824 -9.188 1.00 94.31 178 ALA A C 1
ATOM 1300 O O . ALA A 1 178 ? 1.127 3.339 -8.194 1.00 94.31 178 ALA A O 1
ATOM 1301 N N . LEU A 1 179 ? 2.744 4.604 -9.102 1.00 93.75 179 LEU A N 1
ATOM 1302 C CA . LEU A 1 179 ? 3.421 4.893 -7.829 1.00 93.75 179 LEU A CA 1
ATOM 1303 C C . LEU A 1 179 ? 3.299 6.353 -7.380 1.00 93.75 179 LEU A C 1
ATOM 1305 O O . LEU A 1 179 ? 3.509 6.647 -6.200 1.00 93.75 179 LEU A O 1
ATOM 1309 N N . VAL A 1 180 ? 2.997 7.275 -8.299 1.00 95.88 180 VAL A N 1
ATOM 1310 C CA . VAL A 1 180 ? 3.029 8.720 -8.031 1.00 95.88 180 VAL A CA 1
ATOM 1311 C C . VAL A 1 180 ? 1.688 9.357 -8.359 1.00 95.88 180 VAL A C 1
ATOM 1313 O O . VAL A 1 180 ? 1.016 9.852 -7.458 1.00 95.88 180 VAL A O 1
ATOM 1316 N N . LEU A 1 181 ? 1.262 9.319 -9.623 1.00 97.25 181 LEU A N 1
ATOM 1317 C CA . LEU A 1 181 ? 0.062 10.034 -10.070 1.00 97.25 181 LEU A CA 1
ATOM 1318 C C . LEU A 1 181 ? -1.230 9.444 -9.490 1.00 97.25 181 LEU A C 1
ATOM 1320 O O . LEU A 1 181 ? -2.182 10.189 -9.264 1.00 97.25 181 LEU A O 1
ATOM 1324 N N . SER A 1 182 ? -1.271 8.135 -9.216 1.00 97.88 182 SER A N 1
ATOM 1325 C CA . SER A 1 182 ? -2.418 7.495 -8.565 1.00 97.88 182 SER A CA 1
ATOM 1326 C C . SER A 1 182 ? -2.552 7.857 -7.083 1.00 97.88 182 SER A C 1
ATOM 1328 O O . SER A 1 182 ? -3.665 7.845 -6.560 1.00 97.88 182 SER A O 1
ATOM 1330 N N . ALA A 1 183 ? -1.458 8.234 -6.409 1.00 97.50 183 ALA A N 1
ATOM 1331 C CA . ALA A 1 183 ? -1.384 8.300 -4.947 1.00 97.50 183 ALA A CA 1
ATOM 1332 C C . ALA A 1 183 ? -2.475 9.166 -4.273 1.00 97.50 183 ALA A C 1
ATOM 1334 O O . ALA A 1 183 ? -3.023 8.738 -3.251 1.00 97.50 183 ALA A O 1
ATOM 1335 N N . PRO A 1 184 ? -2.863 10.348 -4.801 1.00 98.19 184 PRO A N 1
ATOM 1336 C CA . PRO A 1 184 ? -3.957 11.130 -4.225 1.00 98.19 184 PRO A CA 1
ATOM 1337 C C . PRO A 1 184 ? -5.304 10.416 -4.329 1.00 98.19 184 PRO A C 1
ATOM 1339 O O . PRO A 1 184 ? -6.100 10.441 -3.390 1.00 98.19 184 PRO A O 1
ATOM 1342 N N . PHE A 1 185 ? -5.551 9.752 -5.456 1.00 98.50 185 PHE A N 1
ATOM 1343 C CA . PHE A 1 185 ? -6.782 9.010 -5.686 1.00 98.50 185 PHE A CA 1
ATOM 1344 C C . PHE A 1 185 ? -6.815 7.717 -4.868 1.00 98.50 185 PHE A C 1
ATOM 1346 O O . PHE A 1 185 ? -7.860 7.386 -4.316 1.00 98.50 185 PHE A O 1
ATOM 1353 N N . ASP A 1 186 ? -5.675 7.044 -4.697 1.00 97.69 186 ASP A N 1
ATOM 1354 C CA . ASP A 1 186 ? -5.529 5.877 -3.821 1.00 97.69 186 ASP A CA 1
ATOM 1355 C C . ASP A 1 186 ? -5.844 6.237 -2.361 1.00 97.69 186 ASP A C 1
ATOM 1357 O O . ASP A 1 186 ? -6.588 5.525 -1.683 1.00 97.69 186 ASP A O 1
ATOM 1361 N N . MET A 1 187 ? -5.351 7.387 -1.885 1.00 98.06 187 MET A N 1
ATOM 1362 C CA . MET A 1 187 ? -5.647 7.901 -0.544 1.00 98.06 187 MET A CA 1
ATOM 1363 C C . MET A 1 187 ? -7.145 8.190 -0.364 1.00 98.06 187 MET A C 1
ATOM 1365 O O . MET A 1 187 ? -7.741 7.825 0.653 1.00 98.06 187 MET A O 1
ATOM 1369 N N . LEU A 1 188 ? -7.773 8.822 -1.360 1.00 98.50 188 LEU A N 1
ATOM 1370 C CA . LEU A 1 188 ? -9.209 9.106 -1.354 1.00 98.50 188 LEU A CA 1
ATOM 1371 C C . LEU A 1 188 ? -10.043 7.821 -1.408 1.00 98.50 188 LEU A C 1
ATOM 1373 O O . LEU A 1 188 ? -11.025 7.695 -0.675 1.00 98.50 188 LEU A O 1
ATOM 1377 N N . LEU A 1 189 ? -9.638 6.840 -2.211 1.00 98.56 189 LEU A N 1
ATOM 1378 C CA . LEU A 1 189 ? -10.303 5.543 -2.274 1.00 98.56 189 LEU A CA 1
ATOM 1379 C C . LEU A 1 189 ? -10.174 4.791 -0.941 1.00 98.56 189 LEU A C 1
ATOM 1381 O O . LEU A 1 189 ? -11.153 4.232 -0.450 1.00 98.56 189 LEU A O 1
ATOM 1385 N N . GLY A 1 190 ? -9.005 4.858 -0.297 1.00 98.06 190 GLY A N 1
ATOM 1386 C CA . GLY A 1 190 ? -8.791 4.345 1.056 1.00 98.06 190 GLY A CA 1
ATOM 1387 C C . GLY A 1 190 ? -9.700 5.010 2.096 1.00 98.06 190 GLY A C 1
ATOM 1388 O O . GLY A 1 190 ? -10.314 4.318 2.913 1.00 98.06 190 GLY A O 1
ATOM 1389 N N . LEU A 1 191 ? -9.865 6.338 2.032 1.00 98.44 191 LEU A N 1
ATOM 1390 C CA . LEU A 1 191 ? -10.827 7.070 2.864 1.00 98.44 191 LEU A CA 1
ATOM 1391 C C . LEU A 1 191 ? -12.265 6.601 2.605 1.00 98.44 191 LEU A C 1
ATOM 1393 O O . LEU A 1 191 ? -13.025 6.414 3.559 1.00 98.44 191 LEU A O 1
ATOM 1397 N N . ALA A 1 192 ? -12.636 6.378 1.341 1.00 98.56 192 ALA A N 1
ATOM 1398 C CA . ALA A 1 192 ? -13.954 5.867 0.985 1.00 98.56 192 ALA A CA 1
ATOM 1399 C C . ALA A 1 192 ? -14.199 4.476 1.586 1.00 98.56 192 ALA A C 1
ATOM 1401 O O . ALA A 1 192 ? -15.228 4.260 2.228 1.00 98.56 192 ALA A O 1
ATOM 1402 N N . TYR A 1 193 ? -13.234 3.560 1.467 1.00 97.94 193 TYR A N 1
ATOM 1403 C CA . TYR A 1 193 ? -13.316 2.230 2.070 1.00 97.94 193 TYR A CA 1
ATOM 1404 C C . TYR A 1 193 ? -13.419 2.282 3.594 1.00 97.94 193 TYR A C 1
ATOM 1406 O O . TYR A 1 193 ? -14.280 1.611 4.165 1.00 97.94 193 TYR A O 1
ATOM 1414 N N . ALA A 1 194 ? -12.614 3.113 4.260 1.00 97.44 194 ALA A N 1
ATOM 1415 C CA . ALA A 1 194 ? -12.689 3.286 5.708 1.00 97.44 194 ALA A CA 1
ATOM 1416 C C . ALA A 1 194 ? -14.060 3.831 6.143 1.00 97.44 194 ALA A C 1
ATOM 1418 O O . ALA A 1 194 ? -14.669 3.311 7.078 1.00 97.44 194 ALA A O 1
ATOM 1419 N N . ALA A 1 195 ? -14.587 4.841 5.447 1.00 98.12 195 ALA A N 1
ATOM 1420 C CA . ALA A 1 195 ? -15.892 5.417 5.752 1.00 98.12 195 ALA A CA 1
ATOM 1421 C C . ALA A 1 195 ? -17.043 4.417 5.525 1.00 98.12 195 ALA A C 1
ATOM 1423 O O . ALA A 1 195 ? -17.938 4.323 6.368 1.00 98.12 195 ALA A O 1
ATOM 1424 N N . LEU A 1 196 ? -17.005 3.621 4.448 1.00 97.31 196 LEU A N 1
ATOM 1425 C CA . LEU A 1 196 ? -17.981 2.551 4.199 1.00 97.31 196 LEU A CA 1
ATOM 1426 C C . LEU A 1 196 ? -17.896 1.443 5.253 1.00 97.31 196 LEU A C 1
ATOM 1428 O O . LEU A 1 196 ? -18.929 0.997 5.757 1.00 97.31 196 LEU A O 1
ATOM 1432 N N . ALA A 1 197 ? -16.686 1.032 5.636 1.00 95.56 197 ALA A N 1
ATOM 1433 C CA . ALA A 1 197 ? -16.491 0.061 6.705 1.00 95.56 197 ALA A CA 1
ATOM 1434 C C . ALA A 1 197 ? -17.099 0.569 8.021 1.00 95.56 197 ALA A C 1
ATOM 1436 O O . ALA A 1 197 ? -17.874 -0.145 8.654 1.00 95.56 197 ALA A O 1
ATOM 1437 N N . MET A 1 198 ? -16.858 1.831 8.386 1.00 95.88 198 MET A N 1
ATOM 1438 C CA . MET A 1 198 ? -17.467 2.430 9.578 1.00 95.88 198 MET A CA 1
ATOM 1439 C C . MET A 1 198 ? -18.994 2.586 9.459 1.00 95.88 198 MET A C 1
ATOM 1441 O O . MET A 1 198 ? -19.703 2.516 10.460 1.00 95.88 198 MET A O 1
ATOM 1445 N N . ALA A 1 199 ? -19.533 2.770 8.252 1.00 95.44 199 ALA A N 1
ATOM 1446 C CA . ALA A 1 199 ? -20.975 2.890 8.038 1.00 95.44 199 ALA A CA 1
ATOM 1447 C C . ALA A 1 199 ? -21.714 1.548 8.186 1.00 95.44 199 ALA A C 1
ATOM 1449 O O . ALA A 1 199 ? -22.840 1.524 8.688 1.00 95.44 199 ALA A O 1
ATOM 1450 N N . PHE A 1 200 ? -21.100 0.442 7.748 1.00 93.50 200 PHE A N 1
ATOM 1451 C CA . PHE A 1 200 ? -21.799 -0.835 7.557 1.00 93.50 200 PHE A CA 1
ATOM 1452 C C . PHE A 1 200 ? -21.258 -2.009 8.383 1.00 93.50 200 PHE A C 1
ATOM 1454 O O . PHE A 1 200 ? -22.004 -2.955 8.645 1.00 93.50 200 PHE A O 1
ATOM 1461 N N . LEU A 1 201 ? -19.998 -1.955 8.823 1.00 89.12 201 LEU A N 1
ATOM 1462 C CA . LEU A 1 201 ? -19.293 -3.063 9.478 1.00 89.12 201 LEU A CA 1
ATOM 1463 C C . LEU A 1 201 ? -19.049 -2.835 10.978 1.00 89.12 201 LEU A C 1
ATOM 1465 O O . LEU A 1 201 ? -18.294 -3.578 11.585 1.00 89.12 201 LEU A O 1
ATOM 1469 N N . VAL A 1 202 ? -19.692 -1.845 11.606 1.00 83.31 202 VAL A N 1
ATOM 1470 C CA . VAL A 1 202 ? -19.555 -1.594 13.062 1.00 83.31 202 VAL A CA 1
ATOM 1471 C C . VAL A 1 202 ? -20.526 -2.441 13.894 1.00 83.31 202 VAL A C 1
ATOM 1473 O O . VAL A 1 202 ? -20.295 -2.691 15.072 1.00 83.31 202 VAL A O 1
ATOM 1476 N N . ARG A 1 203 ? -21.619 -2.925 13.292 1.00 82.50 203 ARG A N 1
ATOM 1477 C CA . ARG A 1 203 ? -22.616 -3.749 13.995 1.00 82.50 203 ARG A CA 1
ATOM 1478 C C . ARG A 1 203 ? -22.077 -5.155 14.258 1.00 82.50 203 ARG A C 1
ATOM 1480 O O . ARG A 1 203 ? -21.495 -5.762 13.355 1.00 82.50 203 ARG A O 1
ATOM 1487 N N . ASP A 1 204 ? -22.354 -5.690 15.450 1.00 85.62 204 ASP A N 1
ATOM 1488 C CA . ASP A 1 204 ? -22.011 -7.069 15.812 1.00 85.62 204 ASP A CA 1
ATOM 1489 C C . ASP A 1 204 ? -22.835 -8.064 14.984 1.00 85.62 204 ASP A C 1
ATOM 1491 O O . ASP A 1 204 ? -23.994 -8.367 15.262 1.00 85.62 204 ASP A O 1
ATOM 1495 N N . LYS A 1 205 ? -22.226 -8.535 13.900 1.00 91.25 205 LYS A N 1
ATOM 1496 C CA . LYS A 1 205 ? -22.750 -9.567 13.008 1.00 91.25 205 LYS A CA 1
ATOM 1497 C C . LYS A 1 205 ? -21.714 -10.672 12.893 1.00 91.25 205 LYS A C 1
ATOM 1499 O O . LYS A 1 205 ? -20.517 -10.417 13.014 1.00 91.25 205 LYS A O 1
ATOM 1504 N N . ALA A 1 206 ? -22.149 -11.885 12.551 1.00 90.06 206 ALA A N 1
ATOM 1505 C CA . ALA A 1 206 ? -21.246 -13.023 12.356 1.00 90.06 206 ALA A CA 1
ATOM 1506 C C . ALA A 1 206 ? -20.083 -12.697 11.397 1.00 90.06 206 ALA A C 1
ATOM 1508 O O . ALA A 1 206 ? -18.933 -13.023 11.683 1.00 90.06 206 ALA A O 1
ATOM 1509 N N . PHE A 1 207 ? -20.372 -11.991 10.300 1.00 91.38 207 PHE A N 1
ATOM 1510 C CA . PHE A 1 207 ? -19.352 -11.540 9.356 1.00 91.38 207 PHE A CA 1
ATOM 1511 C C . PHE A 1 207 ? -18.396 -10.503 9.970 1.00 91.38 207 PHE A C 1
ATOM 1513 O O . PHE A 1 207 ? -17.183 -10.681 9.900 1.00 91.38 207 PHE A O 1
ATOM 1520 N N . THR A 1 208 ? -18.919 -9.482 10.657 1.00 92.38 208 THR A N 1
ATOM 1521 C CA . THR A 1 208 ? -18.107 -8.483 11.371 1.00 92.38 208 THR A CA 1
ATOM 1522 C C . THR A 1 208 ? -17.189 -9.125 12.413 1.00 92.38 208 THR A C 1
ATOM 1524 O O . THR A 1 208 ? -16.016 -8.775 12.484 1.00 92.38 208 THR A O 1
ATOM 1527 N N . ARG A 1 209 ? -17.673 -10.109 13.186 1.00 92.31 209 ARG A N 1
ATOM 1528 C CA . ARG A 1 209 ? -16.848 -10.841 14.165 1.00 92.31 209 ARG A CA 1
ATOM 1529 C C . ARG A 1 209 ? -15.695 -11.591 13.508 1.00 92.31 209 ARG A C 1
ATOM 1531 O O . ARG A 1 209 ? -14.596 -11.610 14.056 1.00 92.31 209 ARG A O 1
ATOM 1538 N N . ARG A 1 210 ? -15.919 -12.174 12.325 1.00 94.25 210 ARG A N 1
ATOM 1539 C CA . ARG A 1 210 ? -14.850 -12.812 11.540 1.00 94.25 210 ARG A CA 1
ATOM 1540 C C . ARG A 1 210 ? -13.818 -11.792 11.065 1.00 94.25 210 ARG A C 1
ATOM 1542 O O . ARG A 1 210 ? -12.628 -12.029 11.237 1.00 94.25 210 ARG A O 1
ATOM 1549 N N . LEU A 1 211 ? -14.250 -10.643 10.548 1.00 94.56 211 LEU A N 1
ATOM 1550 C CA . LEU A 1 211 ? -13.329 -9.566 10.161 1.00 94.56 211 LEU A CA 1
ATOM 1551 C C . LEU A 1 211 ? -12.540 -9.024 11.361 1.00 94.56 211 LEU A C 1
ATOM 1553 O O . LEU A 1 211 ? -11.329 -8.837 11.272 1.00 94.56 211 LEU A O 1
ATOM 1557 N N . ALA A 1 212 ? -13.197 -8.844 12.508 1.00 94.12 212 ALA A N 1
ATOM 1558 C CA . ALA A 1 212 ? -12.542 -8.439 13.746 1.00 94.12 212 ALA A CA 1
ATOM 1559 C C . ALA A 1 212 ? -11.501 -9.476 14.200 1.00 94.12 212 ALA A C 1
ATOM 1561 O O . ALA A 1 212 ? -10.412 -9.104 14.634 1.00 94.12 212 ALA A O 1
ATOM 1562 N N . ALA A 1 213 ? -11.793 -10.773 14.055 1.00 96.44 213 ALA A N 1
ATOM 1563 C CA . ALA A 1 213 ? -10.834 -11.838 14.327 1.00 96.44 213 ALA A CA 1
ATOM 1564 C C . ALA A 1 213 ? -9.595 -11.749 13.419 1.00 96.44 213 ALA A C 1
ATOM 1566 O O . ALA A 1 213 ? -8.473 -11.822 13.916 1.00 96.44 213 ALA A O 1
ATOM 1567 N N . VAL A 1 214 ? -9.780 -11.514 12.116 1.00 96.94 214 VAL A N 1
ATOM 1568 C CA . VAL A 1 214 ? -8.665 -11.284 11.178 1.00 96.94 214 VAL A CA 1
ATOM 1569 C C . VAL A 1 214 ? -7.832 -10.069 11.595 1.00 96.94 214 VAL A C 1
ATOM 1571 O O . VAL A 1 214 ? -6.607 -10.162 11.657 1.00 96.94 214 VAL A O 1
ATOM 1574 N N . GLY A 1 215 ? -8.482 -8.953 11.944 1.00 94.81 215 GLY A N 1
ATOM 1575 C CA . GLY A 1 215 ? -7.805 -7.722 12.364 1.00 94.81 215 GLY A CA 1
ATOM 1576 C C . GLY A 1 215 ? -7.012 -7.861 13.669 1.00 94.81 215 GLY A C 1
ATOM 1577 O O . GLY A 1 215 ? -5.943 -7.272 13.808 1.00 94.81 215 GLY A O 1
ATOM 1578 N N . ARG A 1 216 ? -7.482 -8.686 14.613 1.00 95.50 216 ARG A N 1
ATOM 1579 C CA . ARG A 1 216 ? -6.761 -9.003 15.863 1.00 95.50 216 ARG A CA 1
ATOM 1580 C C . ARG A 1 216 ? -5.518 -9.875 15.650 1.00 95.50 216 ARG A C 1
ATOM 1582 O O . ARG A 1 216 ? -4.684 -9.946 16.553 1.00 95.50 216 ARG A O 1
ATOM 1589 N N . LEU A 1 217 ? -5.410 -10.525 14.492 1.00 97.19 217 LEU A N 1
ATOM 1590 C CA . LEU A 1 217 ? -4.267 -11.328 14.056 1.00 97.19 217 LEU A CA 1
ATOM 1591 C C . LEU A 1 217 ? -3.521 -10.668 12.884 1.00 97.19 217 LEU A C 1
ATOM 1593 O O . LEU A 1 217 ? -2.961 -11.372 12.051 1.00 97.19 217 LEU A O 1
ATOM 1597 N N . SER A 1 218 ? -3.556 -9.338 12.750 1.00 95.06 218 SER A N 1
ATOM 1598 C CA . SER A 1 218 ? -3.042 -8.645 11.561 1.00 95.06 218 SER A CA 1
ATOM 1599 C C . SER A 1 218 ? -1.565 -8.930 11.255 1.00 95.06 218 SER A C 1
ATOM 1601 O O . SER A 1 218 ? -1.231 -9.180 10.097 1.00 95.06 218 SER A O 1
ATOM 1603 N N . LEU A 1 219 ? -0.686 -8.954 12.264 1.00 94.75 219 LEU A N 1
ATOM 1604 C CA . LEU A 1 219 ? 0.743 -9.221 12.080 1.00 94.75 219 LEU A CA 1
ATOM 1605 C C . LEU A 1 219 ? 0.980 -10.691 11.728 1.00 94.75 219 LEU A C 1
ATOM 1607 O O . LEU A 1 219 ? 1.712 -10.992 10.785 1.00 94.75 219 LEU A O 1
ATOM 1611 N N . THR A 1 220 ? 0.334 -11.611 12.443 1.00 96.38 220 THR A N 1
ATOM 1612 C CA . THR A 1 220 ? 0.447 -13.038 12.144 1.00 96.38 220 THR A CA 1
ATOM 1613 C C . THR A 1 220 ? -0.113 -13.352 10.757 1.00 96.38 220 THR A C 1
ATOM 1615 O O . THR A 1 220 ? 0.555 -14.022 9.974 1.00 96.38 220 THR A O 1
ATOM 1618 N N . ASN A 1 221 ? -1.290 -12.832 10.407 1.00 96.81 221 ASN A N 1
ATOM 1619 C CA . ASN A 1 221 ? -1.899 -13.017 9.091 1.00 96.81 221 ASN A CA 1
ATOM 1620 C C . ASN A 1 221 ? -1.027 -12.450 7.976 1.00 96.81 221 ASN A C 1
ATOM 1622 O O . ASN A 1 221 ? -0.899 -13.083 6.932 1.00 96.81 221 ASN A O 1
ATOM 1626 N N . TYR A 1 222 ? -0.389 -11.301 8.189 1.00 94.69 222 TYR A N 1
ATOM 1627 C CA . TYR A 1 222 ? 0.530 -10.731 7.212 1.00 94.69 222 TYR A CA 1
ATOM 1628 C C . TYR A 1 222 ? 1.748 -11.638 6.968 1.00 94.69 222 TYR A C 1
ATOM 1630 O O . TYR A 1 222 ? 2.120 -11.912 5.821 1.00 94.69 222 TYR A O 1
ATOM 1638 N N . LEU A 1 223 ? 2.354 -12.152 8.043 1.00 94.62 223 LEU A N 1
ATOM 1639 C CA . LEU A 1 223 ? 3.492 -13.068 7.952 1.00 94.62 223 LEU A CA 1
ATOM 1640 C C . LEU A 1 223 ? 3.097 -14.388 7.284 1.00 94.62 223 LEU A C 1
ATOM 1642 O O . LEU A 1 223 ? 3.792 -14.835 6.374 1.00 94.62 223 LEU A O 1
ATOM 1646 N N . MET A 1 224 ? 1.955 -14.961 7.665 1.00 95.06 224 MET A N 1
ATOM 1647 C CA . MET A 1 224 ? 1.431 -16.179 7.048 1.00 95.06 224 MET A CA 1
ATOM 1648 C C . MET A 1 224 ? 1.053 -15.964 5.583 1.00 95.06 224 MET A C 1
ATOM 1650 O O . MET A 1 224 ? 1.355 -16.815 4.759 1.00 95.06 224 MET A O 1
ATOM 1654 N N . THR A 1 225 ? 0.486 -14.811 5.222 1.00 94.81 225 THR A N 1
ATOM 1655 C CA . THR A 1 225 ? 0.219 -14.451 3.819 1.00 94.81 225 THR A CA 1
ATOM 1656 C C . THR A 1 225 ? 1.513 -14.395 3.012 1.00 94.81 225 THR A C 1
ATOM 1658 O O . THR A 1 225 ? 1.568 -14.932 1.910 1.00 94.81 225 THR A O 1
ATOM 1661 N N . SER A 1 226 ? 2.579 -13.817 3.578 1.00 93.25 226 SER A N 1
ATOM 1662 C CA . SER A 1 226 ? 3.901 -13.802 2.940 1.00 93.25 226 SER A CA 1
ATOM 1663 C C . SER A 1 226 ? 4.448 -15.215 2.727 1.00 93.25 226 SER A C 1
ATOM 1665 O O . SER A 1 226 ? 5.006 -15.490 1.671 1.00 93.25 226 SER A O 1
ATOM 1667 N N . VAL A 1 227 ? 4.285 -16.110 3.708 1.00 93.44 227 VAL A N 1
ATOM 1668 C CA . VAL A 1 227 ? 4.703 -17.518 3.602 1.00 93.44 227 VAL A CA 1
ATOM 1669 C C . VAL A 1 227 ? 3.879 -18.259 2.551 1.00 93.44 227 VAL A C 1
ATOM 1671 O O . VAL A 1 227 ? 4.460 -18.918 1.699 1.00 93.44 227 VAL A O 1
ATOM 1674 N N . VAL A 1 228 ? 2.551 -18.124 2.572 1.00 94.69 228 VAL A N 1
ATOM 1675 C CA . VAL A 1 228 ? 1.638 -18.790 1.630 1.00 94.69 228 VAL A CA 1
ATOM 1676 C C . VAL A 1 228 ? 1.910 -18.340 0.199 1.00 94.69 228 VAL A C 1
ATOM 1678 O O . VAL A 1 228 ? 2.096 -19.180 -0.672 1.00 94.69 228 VAL A O 1
ATOM 1681 N N . LEU A 1 229 ? 1.994 -17.031 -0.057 1.00 93.81 229 LEU A N 1
ATOM 1682 C CA . LEU A 1 229 ? 2.303 -16.534 -1.399 1.00 93.81 229 LEU A CA 1
ATOM 1683 C C . LEU A 1 229 ? 3.722 -16.921 -1.828 1.00 93.81 229 LEU A C 1
ATOM 1685 O O . LEU A 1 229 ? 3.919 -17.302 -2.977 1.00 93.81 229 LEU A O 1
ATOM 1689 N N . ALA A 1 230 ? 4.703 -16.893 -0.920 1.00 92.38 230 ALA A N 1
ATOM 1690 C CA . ALA A 1 230 ? 6.036 -17.388 -1.243 1.00 92.38 230 ALA A CA 1
ATOM 1691 C C . ALA A 1 230 ? 6.007 -18.885 -1.589 1.00 92.38 230 ALA A C 1
ATOM 1693 O O . ALA A 1 230 ? 6.631 -19.261 -2.566 1.00 92.38 230 ALA A O 1
ATOM 1694 N N . ALA A 1 231 ? 5.240 -19.715 -0.881 1.00 93.12 231 ALA A N 1
ATOM 1695 C CA . ALA A 1 231 ? 5.094 -21.136 -1.197 1.00 93.12 231 ALA A CA 1
ATOM 1696 C C . ALA A 1 231 ? 4.387 -21.370 -2.541 1.00 93.12 231 ALA A C 1
ATOM 1698 O O . ALA A 1 231 ? 4.744 -22.282 -3.275 1.00 93.12 231 ALA A O 1
ATOM 1699 N N . ILE A 1 232 ? 3.402 -20.545 -2.897 1.00 95.19 232 ILE A N 1
ATOM 1700 C CA . ILE A 1 232 ? 2.705 -20.650 -4.186 1.00 95.19 232 ILE A CA 1
ATOM 1701 C C . ILE A 1 232 ? 3.653 -20.337 -5.354 1.00 95.19 232 ILE A C 1
ATOM 1703 O O . ILE A 1 232 ? 3.625 -21.016 -6.374 1.00 95.19 232 ILE A O 1
ATOM 1707 N N . PHE A 1 233 ? 4.497 -19.314 -5.233 1.00 94.25 233 PHE A N 1
ATOM 1708 C CA . PHE A 1 233 ? 5.307 -18.858 -6.368 1.00 94.25 233 PHE A CA 1
ATOM 1709 C C . PHE A 1 233 ? 6.738 -19.393 -6.372 1.00 94.25 233 PHE A C 1
ATOM 1711 O O . PHE A 1 233 ? 7.321 -19.537 -7.440 1.00 94.25 233 PHE A O 1
ATOM 1718 N N . ALA A 1 234 ? 7.326 -19.676 -5.213 1.00 91.69 234 ALA A N 1
ATOM 1719 C CA . ALA A 1 234 ? 8.722 -20.076 -5.142 1.00 91.69 234 ALA A CA 1
ATOM 1720 C C . ALA A 1 234 ? 8.926 -21.558 -5.515 1.00 91.69 234 ALA A C 1
ATOM 1722 O O . ALA A 1 234 ? 8.036 -22.380 -5.272 1.00 91.69 234 ALA A O 1
ATOM 1723 N N . PRO A 1 235 ? 10.119 -21.928 -6.017 1.00 91.44 235 PRO A N 1
ATOM 1724 C CA . PRO A 1 235 ? 10.423 -23.289 -6.478 1.00 91.44 235 PRO A CA 1
ATOM 1725 C C . PRO A 1 235 ? 10.345 -24.362 -5.390 1.00 91.44 235 PRO A C 1
ATOM 1727 O O . PRO A 1 235 ? 10.125 -25.528 -5.687 1.00 91.44 235 PRO A O 1
ATOM 1730 N N . TRP A 1 236 ? 10.517 -23.982 -4.122 1.00 88.25 236 TRP A N 1
ATOM 1731 C CA . TRP A 1 236 ? 10.405 -24.899 -2.982 1.00 88.25 236 TRP A CA 1
ATOM 1732 C C . TRP A 1 236 ? 8.952 -25.245 -2.607 1.00 88.25 236 TRP A C 1
ATOM 1734 O O . TRP A 1 236 ? 8.740 -26.047 -1.700 1.00 88.25 236 TRP A O 1
ATOM 1744 N N . GLY A 1 237 ? 7.960 -24.631 -3.261 1.00 92.62 237 GLY A N 1
ATOM 1745 C CA . GLY A 1 237 ? 6.542 -24.956 -3.116 1.00 92.62 237 GLY A CA 1
ATOM 1746 C C . GLY A 1 237 ? 5.914 -25.340 -4.458 1.00 92.62 237 GLY A C 1
ATOM 1747 O O . GLY A 1 237 ? 6.271 -26.370 -5.017 1.00 92.62 237 GLY A O 1
ATOM 1748 N N . LEU A 1 238 ? 4.966 -24.546 -4.970 1.00 94.62 238 LEU A N 1
ATOM 1749 C CA . LEU A 1 238 ? 4.295 -24.828 -6.252 1.00 94.62 238 LEU A CA 1
ATOM 1750 C C . LEU A 1 238 ? 5.049 -24.287 -7.478 1.00 94.62 238 LEU A C 1
ATOM 1752 O O . LEU A 1 238 ? 4.689 -24.637 -8.597 1.00 94.62 238 LEU A O 1
ATOM 1756 N N . GLY A 1 239 ? 6.060 -23.430 -7.293 1.00 93.94 239 GLY A N 1
ATOM 1757 C CA . GLY A 1 239 ? 6.924 -22.967 -8.384 1.00 93.94 239 GLY A CA 1
ATOM 1758 C C . GLY A 1 239 ? 6.233 -22.132 -9.467 1.00 93.94 239 GLY A C 1
ATOM 1759 O O . GLY A 1 239 ? 6.717 -22.092 -10.589 1.00 93.94 239 GLY A O 1
ATOM 1760 N N . LEU A 1 240 ? 5.119 -21.455 -9.165 1.00 95.38 240 LEU A N 1
ATOM 1761 C CA . LEU A 1 240 ? 4.308 -20.762 -10.181 1.00 95.38 240 LEU A CA 1
ATOM 1762 C C . LEU A 1 240 ? 4.881 -19.419 -10.676 1.00 95.38 240 LEU A C 1
ATOM 1764 O O . LEU A 1 240 ? 4.196 -18.669 -11.378 1.00 95.38 240 LEU A O 1
ATOM 1768 N N . PHE A 1 241 ? 6.099 -19.044 -10.280 1.00 93.25 241 PHE A N 1
ATOM 1769 C CA . PHE A 1 241 ? 6.707 -17.787 -10.712 1.00 93.25 241 PHE A CA 1
ATOM 1770 C C . PHE A 1 241 ? 7.013 -17.809 -12.215 1.00 93.25 241 PHE A C 1
ATOM 1772 O O . PHE A 1 241 ? 7.796 -18.625 -12.680 1.00 93.25 241 PHE A O 1
ATOM 1779 N N . GLY A 1 242 ? 6.409 -16.888 -12.970 1.00 93.00 242 GLY A N 1
ATOM 1780 C CA . GLY A 1 242 ? 6.537 -16.836 -14.433 1.00 93.00 242 GLY A CA 1
ATOM 1781 C C . GLY A 1 242 ? 5.610 -17.794 -15.193 1.00 93.00 242 GLY A C 1
ATOM 1782 O O . GLY A 1 242 ? 5.465 -17.640 -16.399 1.00 93.00 242 GLY A O 1
ATOM 1783 N N . GLU A 1 243 ? 4.926 -18.706 -14.495 1.00 94.94 243 GLU A N 1
ATOM 1784 C CA . GLU A 1 243 ? 4.092 -19.763 -15.097 1.00 94.94 243 GLU A CA 1
ATOM 1785 C C . GLU A 1 243 ? 2.603 -19.390 -15.205 1.00 94.94 243 GLU A C 1
ATOM 1787 O O . GLU A 1 243 ? 1.821 -20.068 -15.870 1.00 94.94 243 GLU A O 1
ATOM 1792 N N . VAL A 1 244 ? 2.175 -18.314 -14.536 1.00 96.12 244 VAL A N 1
ATOM 1793 C CA . VAL A 1 244 ? 0.767 -17.897 -14.492 1.00 96.12 244 VAL A CA 1
ATOM 1794 C C . VAL A 1 244 ? 0.555 -16.508 -15.077 1.00 96.12 244 VAL A C 1
ATOM 1796 O O . VAL A 1 244 ? 1.353 -15.585 -14.907 1.00 96.12 244 VAL A O 1
ATOM 1799 N N . THR A 1 245 ? -0.589 -16.329 -15.732 1.00 95.75 245 THR A N 1
ATOM 1800 C CA . THR A 1 245 ? -1.043 -15.020 -16.211 1.00 95.75 245 THR A CA 1
ATOM 1801 C C . THR A 1 245 ? -1.332 -14.068 -15.046 1.00 95.75 245 THR A C 1
ATOM 1803 O O . THR A 1 245 ? -1.590 -14.481 -13.914 1.00 95.75 245 THR A O 1
ATOM 1806 N N . ARG A 1 246 ? -1.392 -12.759 -15.328 1.00 91.19 246 ARG A N 1
ATOM 1807 C CA . ARG A 1 246 ? -1.752 -11.735 -14.327 1.00 91.19 246 ARG A CA 1
ATOM 1808 C C . ARG A 1 246 ? -3.125 -11.988 -13.688 1.00 91.19 246 ARG A C 1
ATOM 1810 O O . ARG A 1 246 ? -3.284 -11.784 -12.489 1.00 91.19 246 ARG A O 1
ATOM 1817 N N . ALA A 1 247 ? -4.099 -12.463 -14.469 1.00 95.75 247 ALA A N 1
ATOM 1818 C CA . ALA A 1 247 ? -5.441 -12.782 -13.978 1.00 95.75 247 ALA A CA 1
ATOM 1819 C C . ALA A 1 247 ? -5.438 -14.000 -13.038 1.00 95.75 247 ALA A C 1
ATOM 1821 O O . ALA A 1 247 ? -6.081 -13.978 -11.986 1.00 95.75 247 ALA A O 1
ATOM 1822 N N . GLN A 1 248 ? -4.669 -15.040 -13.372 1.00 97.25 248 GLN A N 1
ATOM 1823 C CA . GLN A 1 248 ? -4.470 -16.192 -12.490 1.00 97.25 248 GLN A CA 1
ATOM 1824 C C . GLN A 1 248 ? -3.735 -15.788 -11.208 1.00 97.25 248 GLN A C 1
ATOM 1826 O O . GLN A 1 248 ? -4.189 -16.142 -10.126 1.00 97.25 248 GLN A O 1
ATOM 1831 N N . ALA A 1 249 ? -2.670 -14.983 -11.297 1.00 94.75 249 ALA A N 1
ATOM 1832 C CA . ALA A 1 249 ? -1.962 -14.466 -10.125 1.00 94.75 249 ALA A CA 1
ATOM 1833 C C . ALA A 1 249 ? -2.880 -13.638 -9.205 1.00 94.75 249 ALA A C 1
ATOM 1835 O O . ALA A 1 249 ? -2.874 -13.829 -7.989 1.00 94.75 249 ALA A O 1
ATOM 1836 N N . PHE A 1 250 ? -3.725 -12.771 -9.776 1.00 95.31 250 PHE A N 1
ATOM 1837 C CA . PHE A 1 250 ? -4.748 -12.046 -9.021 1.00 95.31 250 PHE A CA 1
ATOM 1838 C C . PHE A 1 250 ? -5.736 -13.004 -8.342 1.00 95.31 250 PHE A C 1
ATOM 1840 O O . PHE A 1 250 ? -6.025 -12.858 -7.157 1.00 95.31 250 PHE A O 1
ATOM 1847 N N . THR A 1 251 ? -6.192 -14.039 -9.048 1.00 96.81 251 THR A N 1
ATOM 1848 C CA . THR A 1 251 ? -7.106 -15.048 -8.492 1.00 96.81 251 THR A CA 1
ATOM 1849 C C . THR A 1 251 ? -6.457 -15.840 -7.349 1.00 96.81 251 THR A C 1
ATOM 1851 O O . THR A 1 251 ? -7.080 -16.077 -6.316 1.00 96.81 251 THR A O 1
ATOM 1854 N N . LEU A 1 252 ? -5.173 -16.182 -7.472 1.00 96.75 252 LEU A N 1
ATOM 1855 C CA . LEU A 1 252 ? -4.409 -16.854 -6.420 1.00 96.75 252 LEU A CA 1
ATOM 1856 C C . LEU A 1 252 ? -4.293 -16.011 -5.139 1.00 96.75 252 LEU A C 1
ATOM 1858 O O . LEU A 1 252 ? -4.166 -16.576 -4.053 1.00 96.75 252 LEU A O 1
ATOM 1862 N N . SER A 1 253 ? -4.412 -14.680 -5.216 1.00 94.81 253 SER A N 1
ATOM 1863 C CA . SER A 1 253 ? -4.413 -13.824 -4.020 1.00 94.81 253 SER A CA 1
ATOM 1864 C C . SER A 1 253 ? -5.608 -14.076 -3.085 1.00 94.81 253 SER A C 1
ATOM 1866 O O . SER A 1 253 ? -5.513 -13.815 -1.884 1.00 94.81 253 SER A O 1
ATOM 1868 N N . PHE A 1 254 ? -6.702 -14.667 -3.585 1.00 97.12 254 PHE A N 1
ATOM 1869 C CA . PHE A 1 254 ? -7.840 -15.062 -2.751 1.00 97.12 254 PHE A CA 1
ATOM 1870 C C . PHE A 1 254 ? -7.534 -16.252 -1.836 1.00 97.12 254 PHE A C 1
ATOM 1872 O O . PHE A 1 254 ? -8.224 -16.421 -0.832 1.00 97.12 254 PHE A O 1
ATOM 1879 N N . VAL A 1 255 ? -6.489 -17.042 -2.111 1.00 97.00 255 VAL A N 1
ATOM 1880 C CA . VAL A 1 255 ? -6.088 -18.183 -1.269 1.00 97.00 255 VAL A CA 1
ATOM 1881 C C . VAL A 1 255 ? -5.725 -17.738 0.156 1.00 97.00 255 VAL A C 1
ATOM 1883 O O . VAL A 1 255 ? -6.391 -18.182 1.096 1.00 97.00 255 VAL A O 1
ATOM 1886 N N . PRO A 1 256 ? -4.741 -16.839 0.380 1.00 96.44 256 PRO A N 1
ATOM 1887 C CA . PRO A 1 256 ? -4.449 -16.359 1.729 1.00 96.44 256 PRO A CA 1
ATOM 1888 C C . PRO A 1 256 ? -5.612 -15.570 2.355 1.00 96.44 256 PRO A C 1
ATOM 1890 O O . PRO A 1 256 ? -5.775 -15.622 3.573 1.00 96.44 256 PRO A O 1
ATOM 1893 N N . ILE A 1 257 ? -6.452 -14.891 1.559 1.00 96.44 257 ILE A N 1
ATOM 1894 C CA . ILE A 1 257 ? -7.656 -14.186 2.046 1.00 96.44 257 ILE A CA 1
ATOM 1895 C C . ILE A 1 257 ? -8.677 -15.173 2.625 1.00 96.44 257 ILE A C 1
ATOM 1897 O O . ILE A 1 257 ? -9.142 -15.006 3.755 1.00 96.44 257 ILE A O 1
ATOM 1901 N N . ALA A 1 258 ? -9.009 -16.226 1.879 1.00 96.88 258 ALA A N 1
ATOM 1902 C CA . ALA A 1 258 ? -9.925 -17.265 2.329 1.00 96.88 258 ALA A CA 1
ATOM 1903 C C . ALA A 1 258 ? -9.363 -17.993 3.555 1.00 96.88 258 ALA A C 1
ATOM 1905 O O . ALA A 1 258 ? -10.079 -18.179 4.541 1.00 96.88 258 ALA A O 1
ATOM 1906 N N . ALA A 1 259 ? -8.065 -18.320 3.528 1.00 96.25 259 ALA A N 1
ATOM 1907 C CA . ALA A 1 259 ? -7.383 -18.918 4.662 1.00 96.25 259 ALA A CA 1
ATOM 1908 C C . ALA A 1 259 ? -7.543 -18.038 5.907 1.00 96.25 259 ALA A C 1
ATOM 1910 O O . ALA A 1 259 ? -8.097 -18.510 6.902 1.00 96.25 259 ALA A O 1
ATOM 1911 N N . MET A 1 260 ? -7.133 -16.760 5.868 1.00 97.06 260 MET A N 1
ATOM 1912 C CA . MET A 1 260 ? -7.178 -15.883 7.047 1.00 97.06 260 MET A CA 1
ATOM 1913 C C . MET A 1 260 ? -8.588 -15.707 7.614 1.00 97.06 260 MET A C 1
ATOM 1915 O O . MET A 1 260 ? -8.749 -15.714 8.836 1.00 97.06 260 MET A O 1
ATOM 1919 N N . LEU A 1 261 ? -9.614 -15.637 6.762 1.00 96.12 261 LEU A N 1
ATOM 1920 C CA . LEU A 1 261 ? -11.014 -15.575 7.192 1.00 96.12 261 LEU A CA 1
ATOM 1921 C C . LEU A 1 261 ? -11.483 -16.858 7.894 1.00 96.12 261 LEU A C 1
ATOM 1923 O O . LEU A 1 261 ? -12.315 -16.780 8.802 1.00 96.12 261 LEU A O 1
ATOM 1927 N N . ALA A 1 262 ? -10.957 -18.019 7.497 1.00 95.62 262 ALA A N 1
ATOM 1928 C CA . ALA A 1 262 ? -11.300 -19.312 8.080 1.00 95.62 262 ALA A CA 1
ATOM 1929 C C . ALA A 1 262 ? -10.561 -19.581 9.401 1.00 95.62 262 ALA A C 1
ATOM 1931 O O . ALA A 1 262 ? -11.190 -19.943 10.396 1.00 95.62 262 ALA A O 1
ATOM 1932 N N . TRP A 1 263 ? -9.236 -19.393 9.436 1.00 96.50 263 TRP A N 1
ATOM 1933 C CA . TRP A 1 263 ? -8.419 -19.819 10.578 1.00 96.50 263 TRP A CA 1
ATOM 1934 C C . TRP A 1 263 ? -8.379 -18.793 11.721 1.00 96.50 263 TRP A C 1
ATOM 1936 O O . TRP A 1 263 ? -8.282 -19.189 12.884 1.00 96.50 263 TRP A O 1
ATOM 1946 N N . SER A 1 264 ? -8.520 -17.488 11.436 1.00 97.62 264 SER A N 1
ATOM 1947 C CA . SER A 1 264 ? -8.390 -16.443 12.469 1.00 97.62 264 SER A CA 1
ATOM 1948 C C . SER A 1 264 ? -9.389 -16.579 13.631 1.00 97.62 264 SER A C 1
ATOM 1950 O O . SER A 1 264 ? -8.966 -16.477 14.787 1.00 97.62 264 SER A O 1
ATOM 1952 N N . PRO A 1 265 ? -10.696 -16.834 13.396 1.00 96.81 265 PRO A N 1
ATOM 1953 C CA . PRO A 1 265 ? -11.653 -17.024 14.487 1.00 96.81 265 PRO A CA 1
ATOM 1954 C C . PRO A 1 265 ? -11.342 -18.263 15.335 1.00 96.81 265 PRO A C 1
ATOM 1956 O O . PRO A 1 265 ? -11.401 -18.190 16.561 1.00 96.81 265 PRO A O 1
ATOM 1959 N N . LEU A 1 266 ? -10.971 -19.377 14.690 1.00 96.69 266 LEU A N 1
ATOM 1960 C CA . LEU A 1 266 ? -10.635 -20.640 15.358 1.00 96.69 266 LEU A CA 1
ATOM 1961 C C . LEU A 1 266 ? -9.400 -20.480 16.249 1.00 96.69 266 LEU A C 1
ATOM 1963 O O . LEU A 1 266 ? -9.398 -20.896 17.408 1.00 96.69 266 LEU A O 1
ATOM 1967 N N . TRP A 1 267 ? -8.367 -19.813 15.731 1.00 97.25 267 TRP A N 1
ATOM 1968 C CA . TRP A 1 267 ? -7.150 -19.537 16.482 1.00 97.25 267 TRP A CA 1
ATOM 1969 C C . TRP A 1 267 ? -7.426 -18.667 17.706 1.00 97.25 267 TRP A C 1
ATOM 1971 O O . TRP A 1 267 ? -7.019 -19.002 18.819 1.00 97.25 267 TRP A O 1
ATOM 1981 N N . LEU A 1 268 ? -8.148 -17.558 17.524 1.00 96.56 268 LEU A N 1
ATOM 1982 C CA . LEU A 1 268 ? -8.458 -16.651 18.626 1.00 96.56 268 LEU A CA 1
ATOM 1983 C C . LEU A 1 268 ? -9.342 -17.294 19.688 1.00 96.56 268 LEU A C 1
ATOM 1985 O O . LEU A 1 268 ? -9.123 -17.022 20.865 1.00 96.56 268 LEU A O 1
ATOM 1989 N N . ALA A 1 269 ? -10.286 -18.155 19.304 1.00 96.00 269 ALA A N 1
ATOM 1990 C CA . ALA A 1 269 ? -11.104 -18.891 20.261 1.00 96.00 269 ALA A CA 1
ATOM 1991 C C . ALA A 1 269 ? -10.252 -19.784 21.181 1.00 96.00 269 ALA A C 1
ATOM 1993 O O . ALA A 1 269 ? -10.564 -19.926 22.359 1.00 96.00 269 ALA A O 1
ATOM 1994 N N . ARG A 1 270 ? -9.151 -20.349 20.666 1.00 96.25 270 ARG A N 1
ATOM 1995 C CA . ARG A 1 270 ? -8.300 -21.287 21.414 1.00 96.25 270 ARG A CA 1
ATOM 1996 C C . ARG A 1 270 ? -7.111 -20.636 22.134 1.00 96.25 270 ARG A C 1
ATOM 1998 O O . ARG A 1 270 ? -6.718 -21.133 23.190 1.00 96.25 270 ARG A O 1
ATOM 2005 N N . TRP A 1 271 ? -6.528 -19.574 21.570 1.00 95.94 271 TRP A N 1
ATOM 2006 C CA . TRP A 1 271 ? -5.262 -18.971 22.031 1.00 95.94 271 TRP A CA 1
ATOM 2007 C C . TRP A 1 271 ? -5.390 -17.498 22.438 1.00 95.94 271 TRP A C 1
ATOM 2009 O O . TRP A 1 271 ? -4.437 -16.925 22.971 1.00 95.94 271 TRP A O 1
ATOM 2019 N N . GLY A 1 272 ? -6.530 -16.859 22.157 1.00 93.75 272 GLY A N 1
ATOM 2020 C CA . GLY A 1 272 ? -6.843 -15.473 22.518 1.00 93.75 272 GLY A CA 1
ATOM 2021 C C . GLY A 1 272 ? -6.076 -14.394 21.747 1.00 93.75 272 GLY A C 1
ATOM 2022 O O . GLY A 1 272 ? -6.578 -13.278 21.616 1.00 93.75 272 GLY A O 1
ATOM 2023 N N . GLN A 1 273 ? -4.892 -14.701 21.218 1.00 94.06 273 GLN A N 1
ATOM 2024 C CA . GLN A 1 273 ? -4.000 -13.777 20.519 1.00 94.06 273 GLN A CA 1
ATOM 2025 C C . GLN A 1 273 ? -3.118 -14.539 19.520 1.00 94.06 273 GLN A C 1
ATOM 2027 O O . GLN A 1 273 ? -2.840 -15.727 19.704 1.00 94.06 273 GLN A O 1
ATOM 2032 N N . GLY A 1 274 ? -2.653 -13.857 18.475 1.00 95.75 274 GLY A N 1
ATOM 2033 C CA . GLY A 1 274 ? -1.689 -14.425 17.543 1.00 95.75 274 GLY A CA 1
ATOM 2034 C C . GLY A 1 274 ? -0.279 -14.534 18.131 1.00 95.75 274 GLY A C 1
ATOM 2035 O O . GLY A 1 274 ? 0.087 -13.767 19.031 1.00 95.75 274 GLY A O 1
ATOM 2036 N N . PRO A 1 275 ? 0.512 -15.508 17.657 1.00 95.62 275 PRO A N 1
ATOM 2037 C CA . PRO A 1 275 ? 1.849 -15.783 18.167 1.00 95.62 275 PRO A CA 1
ATOM 2038 C C . PRO A 1 275 ? 2.796 -14.600 17.955 1.00 95.62 275 PRO A C 1
ATOM 2040 O O . PRO A 1 275 ? 3.520 -14.225 18.878 1.00 95.62 275 PRO A O 1
ATOM 2043 N N . PHE A 1 276 ? 2.756 -13.959 16.783 1.00 95.31 276 PHE A N 1
ATOM 2044 C CA . PHE A 1 276 ? 3.649 -12.839 16.486 1.00 95.31 276 PHE A CA 1
ATOM 2045 C C . PHE A 1 276 ? 3.214 -11.549 17.176 1.00 95.31 276 PHE A C 1
ATOM 2047 O O . PHE A 1 276 ? 4.059 -10.773 17.608 1.00 95.31 276 PHE A O 1
ATOM 2054 N N . GLU A 1 277 ? 1.913 -11.338 17.378 1.00 95.56 277 GLU A N 1
ATOM 2055 C CA . GLU A 1 277 ? 1.415 -10.244 18.208 1.00 95.56 277 GLU A CA 1
ATOM 2056 C C . GLU A 1 277 ? 1.839 -10.425 19.666 1.00 95.56 277 GLU A C 1
ATOM 2058 O O . GLU A 1 277 ? 2.149 -9.441 20.339 1.00 95.56 277 GLU A O 1
ATOM 2063 N N . ARG A 1 278 ? 1.830 -11.665 20.177 1.00 94.62 278 ARG A N 1
ATOM 2064 C CA . ARG A 1 278 ? 2.299 -11.971 21.533 1.00 94.62 278 ARG A CA 1
ATOM 2065 C C . ARG A 1 278 ? 3.788 -11.674 21.656 1.00 94.62 278 ARG A C 1
ATOM 2067 O O . ARG A 1 278 ? 4.167 -10.945 22.565 1.00 94.62 278 ARG A O 1
ATOM 2074 N N . LEU A 1 279 ? 4.595 -12.168 20.716 1.00 94.19 279 LEU A N 1
ATOM 2075 C CA . LEU A 1 279 ? 6.030 -11.899 20.667 1.00 94.19 279 LEU A CA 1
ATOM 2076 C C . LEU A 1 279 ? 6.301 -10.390 20.639 1.00 94.19 279 LEU A C 1
ATOM 2078 O O . LEU A 1 279 ? 6.969 -9.875 21.527 1.00 94.19 279 LEU A O 1
ATOM 2082 N N . TRP A 1 280 ? 5.694 -9.663 19.700 1.00 91.25 280 TRP A N 1
ATOM 2083 C CA . TRP A 1 280 ? 5.844 -8.211 19.589 1.00 91.25 280 TRP A CA 1
ATOM 2084 C C . TRP A 1 280 ? 5.526 -7.477 20.899 1.00 91.25 280 TRP A C 1
ATOM 2086 O O . TRP A 1 280 ? 6.317 -6.657 21.358 1.00 91.25 280 TRP A O 1
ATOM 2096 N N . ARG A 1 281 ? 4.394 -7.793 21.544 1.00 89.56 281 ARG A N 1
ATOM 2097 C CA . ARG A 1 281 ? 4.002 -7.144 22.806 1.00 89.56 281 ARG A CA 1
ATOM 2098 C C . ARG A 1 281 ? 4.955 -7.451 23.953 1.00 89.56 281 ARG A C 1
ATOM 2100 O O . ARG A 1 281 ? 5.174 -6.575 24.782 1.00 89.56 281 ARG A O 1
ATOM 2107 N N . THR A 1 282 ? 5.481 -8.671 24.031 1.00 92.31 282 THR A N 1
ATOM 2108 C CA . THR A 1 282 ? 6.446 -9.040 25.072 1.00 92.31 282 THR A CA 1
ATOM 2109 C C . THR A 1 282 ? 7.728 -8.228 24.930 1.00 92.31 282 THR A C 1
ATOM 2111 O O . THR A 1 282 ? 8.196 -7.671 25.915 1.00 92.31 282 THR A O 1
ATOM 2114 N N . TRP A 1 283 ? 8.250 -8.098 23.711 1.00 90.19 283 TRP A N 1
ATOM 2115 C CA . TRP A 1 283 ? 9.480 -7.347 23.453 1.00 90.19 283 TRP A CA 1
ATOM 2116 C C . TRP A 1 283 ? 9.284 -5.840 23.634 1.00 90.19 283 TRP A C 1
ATOM 2118 O O . TRP A 1 283 ? 10.113 -5.187 24.256 1.00 90.19 283 TRP A O 1
ATOM 2128 N N . ALA A 1 284 ? 8.155 -5.289 23.179 1.00 87.00 284 ALA A N 1
ATOM 2129 C CA . ALA A 1 284 ? 7.847 -3.873 23.372 1.00 87.00 284 ALA A CA 1
ATOM 2130 C C . ALA A 1 284 ? 7.782 -3.481 24.859 1.00 87.00 284 ALA A C 1
ATOM 2132 O O . ALA A 1 284 ? 8.263 -2.416 25.221 1.00 87.00 284 ALA A O 1
ATOM 2133 N N . LYS A 1 285 ? 7.239 -4.352 25.722 1.00 89.25 285 LYS A N 1
ATOM 2134 C CA . LYS A 1 285 ? 7.197 -4.128 27.178 1.00 89.25 285 LYS A CA 1
ATOM 2135 C C . LYS A 1 285 ? 8.565 -4.184 27.854 1.00 89.25 285 LYS A C 1
ATOM 2137 O O . LYS A 1 285 ? 8.713 -3.628 28.927 1.00 89.25 285 LYS A O 1
ATOM 2142 N N . GLN A 1 286 ? 9.530 -4.901 27.283 1.00 88.31 286 GLN A N 1
ATOM 2143 C CA . GLN A 1 286 ? 10.889 -4.957 27.834 1.00 88.31 286 GLN A CA 1
ATOM 2144 C C . GLN A 1 286 ? 11.695 -3.692 27.517 1.00 88.31 286 GLN A C 1
ATOM 2146 O O . GLN A 1 286 ? 12.687 -3.424 28.183 1.00 88.31 286 GLN A O 1
ATOM 2151 N N . LEU A 1 287 ? 11.285 -2.943 26.491 1.00 77.31 287 LEU A N 1
ATOM 2152 C CA . LEU A 1 287 ? 11.941 -1.715 26.040 1.00 77.31 287 LEU A CA 1
ATOM 2153 C C . LEU A 1 287 ? 11.324 -0.436 26.638 1.00 77.31 287 LEU A C 1
ATOM 2155 O O . LEU A 1 287 ? 11.860 0.644 26.401 1.00 77.31 287 LEU A O 1
ATOM 2159 N N . SER A 1 288 ? 10.196 -0.549 27.351 1.00 67.62 288 SER A N 1
ATOM 2160 C CA . SER A 1 288 ? 9.479 0.549 28.020 1.00 67.62 288 SER A CA 1
ATOM 2161 C C . SER A 1 288 ? 9.723 0.539 29.519 1.00 67.62 288 SER A C 1
ATOM 2163 O O . SER A 1 288 ? 9.943 1.629 30.081 1.00 67.62 288 SER A O 1
#

Secondary structure (DSSP, 8-state):
-TTT-TT-HHHHHHHHHTTHHHHHTS-HHHHHHHHHHHHHHHHHHHHHHHHHHHHHHHTT-TT-HHHHHHHHHHS--HHHHHHHHHHHT--HHHHHHHHHHTHHHHHHHHHHTHHHHHHHHHHHHHHHHTTTTTT-S-HHHHHHHHHHHHHHHHHHHHHHHHHHHHTT--HHHHHHIIIIITHHHHHHHHHHHHHHHHHHS-S--HHHHHHHHHHHTHHHHHHHHHHHHHHHHSTTTT--TTTS-HHHHHHHTHHHHHHHHHHHHHHHHHHSS-HHHHHHHHHHHH--

pLDDT: mean 93.8, std 5.27, range [67.38, 98.56]

Foldseek 3Di:
DLLQDLPDCVVLLVVLVVCCVVLVPDALVVLLVLLVVLLVVLQVLLCVVQVVLVVCVVVVVPDDPSLVVLCLPQNPPPVSVVVVLVVLADDSVRSNVVSVVCVVVSVVVSVSCNSLSNSLVSNVSSCVNVCQLVLPDDLVVLQVLLVVLCVVQVCQLVVLVVVCVVVVNRSSSVSCSVRHSNSSSVSSNVSSVSSVCSNPLPDDDPQSVLVVLLVLAVVVLSVVLSVQLSQCCHPVHVVCPVVDDPVVNVVCSVVSVVVSSPVSVVCCVPPVGYPVVVVVVVVVVVVD

Radius of gyration: 21.01 Å; chains: 1; bounding box: 48×45×56 Å

Sequence (288 aa):
ATLLASNDVLRAYAIAGLALPLLAGLSARALVAVALGLLTVHLALGLTALGTPLVDFYVKHWGTDALLWAERQFGRDPAALAALLEQGREGLGERIIRRGLGIPAQLATIMASIPINLAAIALGMGLWKAGMLRGEWRTFRLQRVAGIAALAALPGLLGLAAWLVAQGFPAALVGPVALVLSAPFDMLLGLAYAALAMAFLVRDKAFTRRLAAVGRLSLTNYLMTSVVLAAIFAPWGLGLFGEVTRAQAFTLSFVPIAAMLAWSPLWLARWGQGPFERLWRTWAKQLS